Protein AF-A0A0D7BJJ0-F1 (afdb_monomer)

Secondary structure (DSSP, 8-state):
-HHHHHHHHHHHHTTSS-HHHHHHHHHHHHHTSTTHHHHHHHHHHHHHHHHHHS-TT-THHHHHHHHHHHHHT-SS-SS--TT-HHHHHHHHHHHHHH-TTSTTHHHHHHHHHHHHHTTSS--HHHHHHHHHHHHS-SSPPPHHHHHHHHHHHHHHHHHHHHHHHH-----TTT---TT--S-SSS-HHHHHHHHHHHHHHHHS-SS---HHHHHHHHHHHHHHHH-

Mean predicted aligned error: 4.95 Å

Foldseek 3Di:
DLVQLLVLLVCLLVVVDDLLRSLVSLQVVLQPDPCSVVSLLSNLVSVLVVLLPDDLPDPSLVSSLSNLVSNLPDPDHPDHSVASVSNVVSLVVSCVVADLVHPSLLSSLLSLLQCCQVVSHPPLLVLLVLLQQQQQEPDDHDLSSLSSNLSNLVRNVLVLVVCQPVDDDADPSQQTHNNDPDGGDRHVVVNVSSLVSLVVQLVVCPPPDDPSNVSSVVSNVSNVVSD

Nearest PDB structures (foldseek):
  7rht-assembly1_A  TM=3.567E-01  e=2.593E+00  Homo sapiens
  7ep2-assembly2_D  TM=2.136E-01  e=1.351E+00  Homo sapiens
  7ep2-assembly2_C  TM=2.372E-01  e=1.961E+00  Homo sapiens
  6hu8-assembly1_A  TM=2.563E-01  e=3.593E+00  Streptococcus vestibularis F0396
  5h5m-assembly1_A  TM=1.787E-01  e=2.054E+00  Caenorhabditis elegans

Structure (mmCIF, N/CA/C/O backbone):
data_AF-A0A0D7BJJ0-F1
#
_entry.id   AF-A0A0D7BJJ0-F1
#
loop_
_atom_site.group_PDB
_atom_site.id
_atom_site.type_symbol
_atom_site.label_atom_id
_atom_site.label_alt_id
_atom_site.label_comp_id
_atom_site.label_asym_id
_atom_site.label_entity_id
_atom_site.label_seq_id
_atom_site.pdbx_PDB_ins_code
_atom_site.Cartn_x
_atom_site.Cartn_y
_atom_site.Cartn_z
_atom_site.occupancy
_atom_site.B_iso_or_equiv
_atom_site.auth_seq_id
_atom_site.auth_comp_id
_atom_site.auth_asym_id
_atom_site.auth_atom_id
_atom_site.pdbx_PDB_model_num
ATOM 1 N N . MET A 1 1 ? -13.636 13.489 20.031 1.00 87.94 1 MET A N 1
ATOM 2 C CA . MET A 1 1 ? -13.407 12.229 19.295 1.00 87.94 1 MET A CA 1
ATOM 3 C C . MET A 1 1 ? -12.011 12.177 18.666 1.00 87.94 1 MET A C 1
ATOM 5 O O . MET A 1 1 ? -11.261 11.282 19.027 1.00 87.94 1 MET A O 1
ATOM 9 N N . THR A 1 2 ? -11.614 13.110 17.789 1.00 89.94 2 THR A N 1
ATOM 10 C CA . THR A 1 2 ? -10.316 13.046 17.072 1.00 89.94 2 THR A CA 1
ATOM 11 C C . THR A 1 2 ? -9.099 12.883 17.990 1.00 89.94 2 THR A C 1
ATOM 13 O O . THR A 1 2 ? -8.258 12.026 17.732 1.00 89.94 2 THR A O 1
ATOM 16 N N . ASP A 1 3 ? -9.045 13.609 19.112 1.00 93.44 3 ASP A N 1
ATOM 17 C CA . ASP A 1 3 ? -7.960 13.469 20.099 1.00 93.44 3 ASP A CA 1
ATOM 18 C C . ASP A 1 3 ? -7.893 12.059 20.704 1.00 93.44 3 ASP A C 1
ATOM 20 O O . ASP A 1 3 ? -6.814 11.521 20.934 1.00 93.44 3 ASP A O 1
ATOM 24 N N . GLN A 1 4 ? -9.048 11.425 20.925 1.00 96.31 4 GLN A N 1
ATOM 25 C CA . GLN A 1 4 ? -9.128 10.062 21.449 1.00 96.31 4 GLN A CA 1
ATOM 26 C C . GLN A 1 4 ? -8.627 9.043 20.421 1.00 96.31 4 GLN A C 1
ATOM 28 O O . GLN A 1 4 ? -7.816 8.189 20.773 1.00 96.31 4 GLN A O 1
ATOM 33 N N . LEU A 1 5 ? -9.040 9.165 19.154 1.00 97.25 5 LEU A N 1
ATOM 34 C CA . LEU A 1 5 ? -8.533 8.324 18.062 1.00 97.25 5 LEU A CA 1
ATOM 35 C C . LEU A 1 5 ? -7.010 8.459 17.920 1.00 97.25 5 LEU A C 1
ATOM 37 O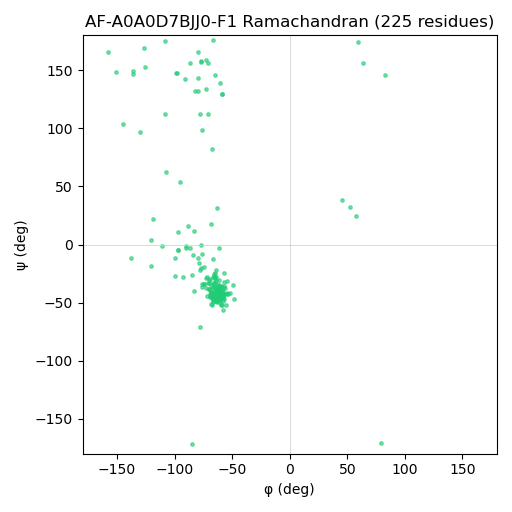 O . LEU A 1 5 ? -6.305 7.454 17.827 1.00 97.25 5 LEU A O 1
ATOM 41 N N . CYS A 1 6 ? -6.501 9.694 17.970 1.00 96.25 6 CYS A N 1
ATOM 42 C CA . CYS A 1 6 ? -5.071 9.980 17.918 1.00 96.25 6 CYS A CA 1
ATOM 43 C C . CYS A 1 6 ? -4.322 9.330 19.090 1.00 96.25 6 CYS A C 1
ATOM 45 O O . CYS A 1 6 ? -3.335 8.628 18.875 1.00 96.25 6 CYS A O 1
ATOM 47 N N . ASN A 1 7 ? -4.824 9.480 20.320 1.00 96.69 7 ASN A N 1
ATOM 48 C CA . ASN A 1 7 ? -4.211 8.884 21.507 1.00 96.69 7 ASN A CA 1
ATOM 49 C C . ASN A 1 7 ? -4.148 7.353 21.425 1.00 96.69 7 ASN A C 1
ATOM 51 O O . ASN A 1 7 ? -3.112 6.769 21.751 1.00 96.69 7 ASN A O 1
ATOM 55 N N . ILE A 1 8 ? -5.214 6.695 20.956 1.00 97.56 8 ILE A N 1
ATOM 56 C CA . ILE A 1 8 ? -5.229 5.234 20.784 1.00 97.56 8 ILE A CA 1
ATOM 57 C C . ILE A 1 8 ? -4.195 4.818 19.730 1.00 97.56 8 ILE A C 1
ATOM 59 O O . ILE A 1 8 ? -3.386 3.922 19.981 1.00 97.56 8 ILE A O 1
ATOM 63 N N . LEU A 1 9 ? -4.174 5.499 18.578 1.00 96.25 9 LEU A N 1
ATOM 64 C CA . LEU A 1 9 ? -3.241 5.208 17.491 1.00 96.25 9 LEU A CA 1
ATOM 65 C C . LEU A 1 9 ? -1.779 5.394 17.923 1.00 96.25 9 LEU A C 1
ATOM 67 O O . LEU A 1 9 ? -0.951 4.526 17.659 1.00 96.25 9 LEU A O 1
ATOM 71 N N . GLN A 1 10 ? -1.455 6.479 18.627 1.00 94.44 10 GLN A N 1
ATOM 72 C CA . GLN A 1 10 ? -0.100 6.724 19.129 1.00 94.44 10 GLN A CA 1
ATOM 73 C C . GLN A 1 10 ? 0.324 5.688 20.172 1.00 94.44 10 GLN A C 1
ATOM 75 O O . GLN A 1 10 ? 1.436 5.167 20.106 1.00 94.44 10 GLN A O 1
ATOM 80 N N . THR A 1 11 ? -0.574 5.327 21.090 1.00 94.69 11 THR A N 1
ATOM 81 C CA . THR A 1 11 ? -0.314 4.271 22.083 1.00 94.69 11 THR A CA 1
ATOM 82 C C . THR A 1 11 ? -0.013 2.932 21.399 1.00 94.69 11 THR A C 1
ATOM 84 O O . THR A 1 11 ? 0.915 2.218 21.788 1.00 94.69 11 THR A O 1
ATOM 87 N N . TYR A 1 12 ? -0.759 2.607 20.340 1.00 95.75 12 TYR A N 1
ATOM 88 C CA . TYR A 1 12 ? -0.514 1.422 19.522 1.00 95.75 12 TYR A CA 1
ATOM 89 C C . TYR A 1 12 ? 0.833 1.478 18.791 1.00 95.75 12 TYR A C 1
ATOM 91 O O . TYR A 1 12 ? 1.603 0.521 18.845 1.00 95.75 12 TYR A O 1
ATOM 99 N N . LEU A 1 13 ? 1.161 2.605 18.154 1.00 91.81 13 LEU A N 1
ATOM 100 C CA . LEU A 1 13 ? 2.424 2.777 17.429 1.00 91.81 13 LEU A CA 1
ATOM 101 C C . LEU A 1 13 ? 3.657 2.737 18.342 1.00 91.81 13 LEU A C 1
ATOM 103 O O . LEU A 1 13 ? 4.736 2.358 17.891 1.00 91.81 13 LEU A O 1
ATOM 107 N N . GLN A 1 14 ? 3.488 3.061 19.624 1.00 90.44 14 GLN A N 1
ATOM 108 C CA . GLN A 1 14 ? 4.493 2.895 20.679 1.00 90.44 14 GLN A CA 1
ATOM 109 C C . GLN A 1 14 ? 4.533 1.466 21.257 1.00 90.44 14 GLN A C 1
ATOM 111 O O . GLN A 1 14 ? 5.152 1.236 22.296 1.00 90.44 14 GLN A O 1
ATOM 116 N N . SER A 1 15 ? 3.863 0.503 20.614 1.00 85.06 15 SER A N 1
ATOM 117 C CA . SER A 1 15 ? 3.783 -0.910 21.013 1.00 85.06 15 SER A CA 1
ATOM 118 C C . SER A 1 15 ? 3.230 -1.142 22.424 1.00 85.06 15 SER A C 1
ATOM 120 O O . SER A 1 15 ? 3.507 -2.168 23.043 1.00 85.06 15 SER A O 1
ATOM 122 N N . SER A 1 16 ? 2.436 -0.201 22.941 1.00 85.56 16 SER A N 1
ATOM 123 C CA . SER A 1 16 ? 1.788 -0.314 24.257 1.00 85.56 16 SER A CA 1
ATOM 124 C C . SER A 1 16 ? 0.399 -0.961 24.185 1.00 85.56 16 SER A C 1
ATOM 126 O O . SER A 1 16 ? -0.236 -1.184 25.213 1.00 85.56 16 SER A O 1
ATOM 128 N N . LEU A 1 17 ? -0.072 -1.282 22.976 1.00 90.56 17 LEU A N 1
ATOM 129 C CA . LEU A 1 17 ? -1.310 -2.012 22.709 1.00 90.56 17 LEU A CA 1
ATOM 130 C C . LEU A 1 17 ? -1.069 -3.072 21.633 1.00 90.56 17 LEU A C 1
ATOM 132 O O . LEU A 1 17 ? -0.253 -2.878 20.730 1.00 90.56 17 LEU A O 1
ATOM 136 N N . SER A 1 18 ? -1.812 -4.178 21.699 1.00 95.31 18 SER A N 1
ATOM 137 C CA . SER A 1 18 ? -1.872 -5.129 20.587 1.00 95.31 18 SER A CA 1
ATOM 138 C C . SER A 1 18 ? -2.701 -4.555 19.430 1.00 95.31 18 SER A C 1
ATOM 140 O O . SER A 1 18 ? -3.539 -3.674 19.633 1.00 95.31 18 SER A O 1
ATOM 142 N N . ALA A 1 19 ? -2.511 -5.071 18.210 1.00 96.00 19 ALA A N 1
ATOM 143 C CA . ALA A 1 19 ? -3.304 -4.645 17.051 1.00 96.00 19 ALA A CA 1
ATOM 144 C C . ALA A 1 19 ? -4.805 -4.917 17.248 1.00 96.00 19 ALA A C 1
ATOM 146 O O . ALA A 1 19 ? -5.634 -4.105 16.851 1.00 96.00 19 ALA A O 1
ATOM 147 N N . VAL A 1 20 ? -5.150 -6.031 17.902 1.00 95.38 20 VAL A N 1
ATOM 148 C CA . VAL A 1 20 ? -6.538 -6.418 18.191 1.00 95.38 20 VAL A CA 1
ATOM 149 C C . VAL A 1 20 ? -7.170 -5.470 19.208 1.00 95.38 20 VAL A C 1
ATOM 151 O O . VAL A 1 20 ? -8.285 -4.999 18.986 1.00 95.38 20 VAL A O 1
ATOM 154 N N . ASP A 1 21 ? -6.452 -5.144 20.286 1.00 95.44 21 ASP A N 1
ATOM 155 C CA . ASP A 1 21 ? -6.957 -4.236 21.321 1.00 95.44 21 ASP A CA 1
ATOM 156 C C . ASP A 1 21 ? -7.098 -2.809 20.791 1.00 95.44 21 ASP A C 1
ATOM 158 O O . ASP A 1 21 ? -8.114 -2.159 21.036 1.00 95.44 21 ASP A O 1
ATOM 162 N N . ALA A 1 22 ? -6.110 -2.334 20.027 1.00 97.00 22 ALA A N 1
ATOM 163 C CA . ALA A 1 22 ? -6.166 -1.031 19.378 1.00 97.00 22 ALA A CA 1
ATOM 164 C C . ALA A 1 22 ? -7.318 -0.966 18.369 1.00 97.00 22 ALA A C 1
ATOM 166 O O . ALA A 1 22 ? -8.115 -0.033 18.415 1.00 97.00 22 ALA A O 1
ATOM 167 N N . ALA A 1 23 ? -7.467 -1.981 17.508 1.00 96.50 23 ALA A N 1
ATOM 168 C CA . ALA A 1 23 ? -8.567 -2.049 16.552 1.00 96.50 23 ALA A CA 1
ATOM 169 C C . ALA A 1 23 ? -9.925 -2.018 17.258 1.00 96.50 23 ALA A C 1
ATOM 171 O O . ALA A 1 23 ? -10.803 -1.263 16.852 1.00 96.50 23 ALA A O 1
ATOM 172 N N . LYS A 1 24 ? -10.091 -2.783 18.344 1.00 95.06 24 LYS A N 1
ATOM 173 C CA . LYS A 1 24 ? -11.321 -2.760 19.139 1.00 95.06 24 LYS A CA 1
ATOM 174 C C . LYS A 1 24 ? -11.603 -1.366 19.702 1.00 95.06 24 LYS A C 1
ATOM 176 O O . LYS A 1 24 ? -12.680 -0.838 19.466 1.00 95.06 24 LYS A O 1
ATOM 181 N N . GLN A 1 25 ? -10.633 -0.749 20.379 1.00 96.38 25 GLN A N 1
ATOM 182 C CA . GLN A 1 25 ? -10.813 0.584 20.967 1.00 96.38 25 GLN A CA 1
ATOM 183 C C . GLN A 1 25 ? -11.140 1.651 19.914 1.00 96.38 25 GLN A C 1
ATOM 185 O O . GLN A 1 25 ? -11.971 2.525 20.161 1.00 96.38 25 GLN A O 1
ATOM 190 N N . LEU A 1 26 ? -10.511 1.582 18.738 1.00 96.81 26 LEU A N 1
ATOM 191 C CA . LEU A 1 26 ? -10.793 2.491 17.629 1.00 96.81 26 LEU A CA 1
ATOM 192 C C . LEU A 1 26 ? -12.211 2.298 17.087 1.00 96.81 26 LEU A C 1
ATOM 194 O O . LEU A 1 26 ? -12.912 3.291 16.917 1.00 96.81 26 LEU A O 1
ATOM 198 N N . ARG A 1 27 ? -12.654 1.052 16.864 1.00 95.38 27 ARG A N 1
ATOM 199 C CA . ARG A 1 27 ? -14.032 0.769 16.427 1.00 95.38 27 ARG A CA 1
ATOM 200 C C . ARG A 1 27 ? -15.050 1.264 17.440 1.00 95.38 27 ARG A C 1
ATOM 202 O O . ARG A 1 27 ? -15.934 2.018 17.059 1.00 95.38 27 ARG A O 1
ATOM 209 N N . ASP A 1 28 ? -14.876 0.909 18.711 1.00 94.88 28 ASP A N 1
ATOM 210 C CA . ASP A 1 28 ? -15.780 1.324 19.789 1.00 94.88 28 ASP A CA 1
ATOM 211 C C . ASP A 1 28 ? -15.857 2.861 19.870 1.00 94.88 28 ASP A C 1
ATOM 213 O O . ASP A 1 28 ? -16.930 3.425 20.067 1.00 94.88 28 ASP A O 1
ATOM 217 N N . THR A 1 29 ? -14.729 3.555 19.661 1.00 96.25 29 THR A N 1
ATOM 218 C CA . THR A 1 29 ? -14.682 5.027 19.633 1.00 96.25 29 THR A CA 1
ATOM 219 C C . THR A 1 29 ? -15.412 5.608 18.419 1.00 96.25 29 THR A C 1
ATOM 221 O O . THR A 1 29 ? -16.118 6.600 18.566 1.00 96.25 29 THR A O 1
ATOM 224 N N . VAL A 1 30 ? -15.248 5.018 17.231 1.00 96.06 30 VAL A N 1
ATOM 225 C CA . VAL A 1 30 ? -15.918 5.468 15.998 1.00 96.06 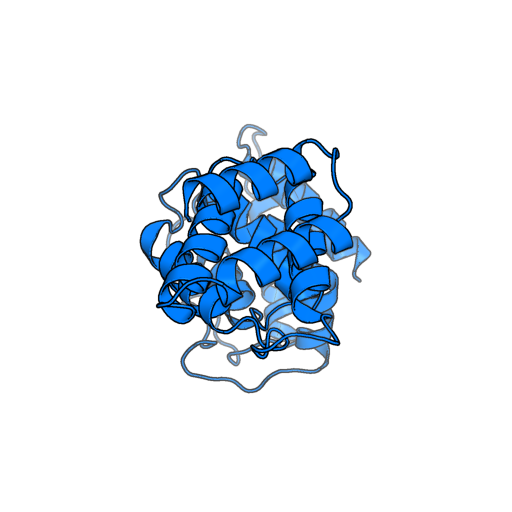30 VAL A CA 1
ATOM 226 C C . VAL A 1 30 ? -17.424 5.204 16.053 1.00 96.06 30 VAL A C 1
ATOM 228 O O . VAL A 1 30 ? -18.212 6.060 15.669 1.00 96.06 30 VAL A O 1
ATOM 231 N N . GLU A 1 31 ? -17.837 4.035 16.540 1.00 94.38 31 GLU A N 1
ATOM 232 C CA . GLU A 1 31 ? -19.245 3.621 16.600 1.00 94.38 31 GLU A CA 1
ATOM 233 C C . GLU A 1 31 ? -20.036 4.328 17.709 1.00 94.38 31 GLU A C 1
ATOM 235 O O . GLU A 1 31 ? -21.262 4.371 17.649 1.00 94.38 31 GLU A O 1
ATOM 240 N N . ALA A 1 32 ? -19.353 4.901 18.704 1.00 94.94 32 ALA A N 1
ATOM 241 C CA . ALA A 1 32 ? -19.974 5.738 19.727 1.00 94.94 32 ALA A CA 1
ATOM 242 C C . ALA A 1 32 ? -20.251 7.181 19.261 1.00 94.94 32 ALA A C 1
ATOM 244 O O . ALA A 1 32 ? -20.935 7.917 19.973 1.00 94.94 32 ALA A O 1
ATOM 245 N N . ASP A 1 33 ? -19.708 7.604 18.114 1.00 95.50 33 ASP A N 1
ATOM 246 C CA . ASP A 1 33 ? -19.938 8.940 17.561 1.00 95.50 33 ASP A CA 1
ATOM 247 C C . ASP A 1 33 ? -21.298 9.015 16.843 1.00 95.50 33 ASP A C 1
ATOM 249 O O . ASP A 1 33 ? -21.718 8.071 16.176 1.00 95.50 33 ASP A O 1
ATOM 253 N N . GLU A 1 34 ? -21.998 10.147 16.950 1.00 92.94 34 GLU A N 1
ATOM 254 C CA . GLU A 1 34 ? -23.279 10.348 16.256 1.00 92.94 34 GLU A CA 1
ATOM 255 C C . GLU A 1 34 ? -23.099 10.398 14.726 1.00 92.94 34 GLU A C 1
ATOM 257 O O . GLU A 1 34 ? -23.997 10.004 13.979 1.00 92.94 34 GLU A O 1
ATOM 262 N N . ALA A 1 35 ? -21.925 10.832 14.254 1.00 94.25 35 ALA A N 1
ATOM 263 C CA . ALA A 1 35 ? -21.529 10.881 12.852 1.00 94.25 35 ALA A CA 1
ATOM 264 C C . ALA A 1 35 ? -20.490 9.786 12.533 1.00 94.25 35 ALA A C 1
ATOM 266 O O . ALA A 1 35 ? -19.366 10.065 12.117 1.00 94.25 35 ALA A O 1
ATOM 267 N N . VAL A 1 36 ? -20.884 8.515 12.693 1.00 92.75 36 VAL A N 1
ATOM 268 C CA . VAL A 1 36 ? -20.019 7.323 12.522 1.00 92.75 36 VAL A CA 1
ATOM 269 C C . VAL A 1 36 ? -19.223 7.317 11.205 1.00 92.75 36 VAL A C 1
ATOM 271 O O . VAL A 1 36 ? -18.096 6.822 11.159 1.00 92.75 36 VAL A O 1
ATOM 274 N N . GLU A 1 37 ? -19.790 7.841 10.113 1.00 92.62 37 GLU A N 1
ATOM 275 C CA . GLU A 1 37 ? -19.087 7.939 8.826 1.00 92.62 37 GLU A CA 1
ATOM 276 C C . GLU A 1 37 ? -17.922 8.926 8.884 1.00 92.62 37 GLU A C 1
ATOM 278 O O . GLU A 1 37 ? -16.786 8.555 8.583 1.00 92.62 37 GLU A O 1
ATOM 283 N N . ASP A 1 38 ? -18.177 10.149 9.342 1.00 94.81 38 ASP A N 1
ATOM 284 C CA . ASP A 1 38 ? -17.159 11.192 9.475 1.00 94.81 38 ASP A CA 1
ATOM 285 C C . ASP A 1 38 ? -16.073 10.773 10.475 1.00 94.81 38 ASP A C 1
ATOM 287 O O . ASP A 1 38 ? -14.883 11.001 10.248 1.00 94.81 38 ASP A O 1
ATOM 291 N N . ALA A 1 39 ? -16.463 10.076 11.546 1.00 95.75 39 ALA A N 1
ATOM 292 C CA . ALA A 1 39 ? -15.553 9.478 12.515 1.00 95.75 39 ALA A CA 1
ATOM 293 C C . ALA A 1 39 ? -14.627 8.418 11.887 1.00 95.75 39 ALA A C 1
ATOM 295 O O . ALA A 1 39 ? -13.425 8.389 12.172 1.00 95.75 39 ALA A O 1
ATOM 296 N N . ALA A 1 40 ? -15.151 7.575 10.990 1.00 95.69 40 ALA A N 1
ATOM 297 C CA . ALA A 1 40 ? -14.347 6.600 10.257 1.00 95.69 40 ALA A CA 1
ATOM 298 C C . ALA A 1 40 ? -13.357 7.287 9.300 1.00 95.69 40 ALA A C 1
ATOM 300 O O . ALA A 1 40 ? -12.183 6.913 9.263 1.00 95.69 40 ALA A O 1
ATOM 301 N N . TYR A 1 41 ? -13.784 8.329 8.577 1.00 96.62 41 TYR A N 1
ATOM 302 C CA . TYR A 1 41 ? -12.872 9.141 7.764 1.00 96.62 41 TYR A CA 1
ATOM 303 C C . TYR A 1 41 ? -11.793 9.812 8.616 1.00 96.62 41 TYR A C 1
ATOM 305 O O . TYR A 1 41 ? -10.623 9.794 8.238 1.00 96.62 41 TYR A O 1
ATOM 313 N N . ALA A 1 42 ? -12.146 10.358 9.783 1.00 97.44 42 ALA A N 1
ATOM 314 C CA . ALA A 1 42 ? -11.183 10.958 10.701 1.00 97.44 42 ALA A CA 1
ATOM 315 C C . ALA A 1 42 ? -10.109 9.948 11.139 1.00 97.44 42 ALA A C 1
ATOM 317 O O . ALA A 1 42 ? -8.923 10.274 11.127 1.00 97.44 42 ALA A O 1
ATOM 318 N N . LEU A 1 43 ? -10.497 8.707 11.452 1.00 97.75 43 LEU A N 1
ATOM 319 C CA . LEU A 1 43 ? -9.552 7.635 11.763 1.00 97.75 43 LEU A CA 1
ATOM 320 C C . LEU A 1 43 ? -8.584 7.363 10.603 1.00 97.75 43 LEU A C 1
ATOM 322 O O . LEU A 1 43 ? -7.369 7.339 10.800 1.00 97.75 43 LEU A O 1
ATOM 326 N N . PHE A 1 44 ? -9.093 7.148 9.391 1.00 97.81 44 PHE A N 1
ATOM 327 C CA . PHE A 1 44 ? -8.215 6.799 8.273 1.00 97.81 44 PHE A CA 1
ATOM 328 C C . PHE A 1 44 ? -7.367 7.978 7.789 1.00 97.81 44 PHE A C 1
ATOM 330 O O . PHE A 1 44 ? -6.239 7.756 7.355 1.00 97.81 44 PHE A O 1
ATOM 337 N N . ASN A 1 45 ? -7.838 9.216 7.948 1.00 97.38 45 ASN A N 1
ATOM 338 C CA . ASN A 1 45 ? -7.013 10.407 7.747 1.00 97.38 45 ASN A CA 1
ATOM 339 C C . ASN A 1 45 ? -5.858 10.471 8.757 1.00 97.38 45 ASN A C 1
ATOM 341 O O . ASN A 1 45 ? -4.728 10.731 8.357 1.00 97.38 45 ASN A O 1
ATOM 345 N N . LEU A 1 46 ? -6.086 10.123 10.031 1.00 97.69 46 LEU A N 1
ATOM 346 C CA . LEU A 1 46 ? -4.994 10.004 11.006 1.00 97.69 46 LEU A CA 1
ATOM 347 C C . LEU A 1 46 ? -3.982 8.925 10.599 1.00 97.69 46 LEU A C 1
ATOM 349 O O . LEU A 1 46 ? -2.778 9.145 10.712 1.00 97.69 46 LEU A O 1
ATOM 353 N N . VAL A 1 47 ? -4.443 7.773 10.095 1.00 97.81 47 VAL A N 1
ATOM 354 C CA . VAL A 1 47 ? -3.552 6.728 9.553 1.00 97.81 47 VAL A CA 1
ATOM 355 C C . VAL A 1 47 ? -2.739 7.265 8.372 1.00 97.81 47 VAL A C 1
ATOM 357 O O . VAL A 1 47 ? -1.526 7.063 8.334 1.00 97.81 47 VAL A O 1
ATOM 360 N N . ALA A 1 48 ? -3.374 7.978 7.439 1.00 96.81 48 ALA A N 1
ATOM 361 C CA . ALA A 1 48 ? -2.696 8.603 6.308 1.00 96.81 48 ALA A CA 1
ATOM 362 C C . ALA A 1 48 ? -1.632 9.612 6.766 1.00 96.81 48 ALA A C 1
ATOM 364 O O . ALA A 1 48 ? -0.502 9.560 6.284 1.00 96.81 48 ALA A O 1
ATOM 365 N N . ASP A 1 49 ? -1.943 10.467 7.740 1.00 96.12 49 ASP A N 1
ATOM 366 C CA . ASP A 1 49 ? -0.989 11.428 8.299 1.00 96.12 49 ASP A CA 1
ATOM 367 C C . ASP A 1 49 ? 0.219 10.735 8.938 1.00 96.12 49 ASP A C 1
ATOM 369 O O . ASP A 1 49 ? 1.354 11.178 8.748 1.00 96.12 49 ASP A O 1
ATOM 373 N N . GLN A 1 50 ? 0.009 9.608 9.631 1.00 96.56 50 GLN A N 1
ATOM 374 C CA . GLN A 1 50 ? 1.124 8.803 10.136 1.00 96.56 50 GLN A CA 1
ATOM 375 C C . GLN A 1 50 ? 1.985 8.278 8.988 1.00 96.56 50 GLN A C 1
ATOM 377 O O . GLN A 1 50 ? 3.195 8.466 9.021 1.00 96.56 50 GLN A O 1
ATOM 382 N N . VAL A 1 51 ? 1.385 7.686 7.950 1.00 96.44 51 VAL A N 1
ATOM 383 C CA . VAL A 1 51 ? 2.116 7.158 6.781 1.00 96.44 51 VAL A CA 1
ATOM 384 C C . VAL A 1 51 ? 2.987 8.229 6.127 1.00 96.44 51 VAL A C 1
ATOM 386 O O . VAL A 1 51 ? 4.139 7.956 5.794 1.00 96.44 51 VAL A O 1
ATOM 389 N N . ARG A 1 52 ? 2.472 9.454 5.980 1.00 95.25 52 ARG A N 1
ATOM 390 C CA . ARG A 1 52 ? 3.204 10.579 5.375 1.00 95.25 52 ARG A CA 1
ATOM 391 C C . ARG A 1 52 ? 4.419 11.025 6.185 1.00 95.25 52 ARG A C 1
ATOM 393 O O . ARG A 1 52 ? 5.363 11.561 5.614 1.00 95.25 52 ARG A O 1
ATOM 400 N N . ALA A 1 53 ? 4.392 10.822 7.499 1.00 95.06 53 ALA A N 1
ATOM 401 C CA . ALA A 1 53 ? 5.495 11.159 8.392 1.00 95.06 53 ALA A CA 1
ATOM 402 C C . ALA A 1 53 ? 6.580 10.067 8.459 1.00 95.06 53 ALA A C 1
ATOM 404 O O . ALA A 1 53 ? 7.637 10.289 9.053 1.00 95.06 53 ALA A O 1
ATOM 405 N N . LEU A 1 54 ? 6.338 8.886 7.879 1.00 93.81 54 LEU A N 1
ATOM 406 C CA . LEU A 1 54 ? 7.280 7.770 7.898 1.00 93.81 54 LEU A CA 1
ATOM 407 C C . LEU A 1 54 ? 8.282 7.836 6.746 1.00 93.81 54 LEU A C 1
ATOM 409 O O . LEU A 1 54 ? 8.010 8.348 5.662 1.00 93.81 54 LEU A O 1
ATOM 413 N N . THR A 1 55 ? 9.432 7.200 6.951 1.00 93.75 55 THR A N 1
ATOM 414 C CA . THR A 1 55 ? 10.273 6.769 5.834 1.00 93.75 55 THR A CA 1
ATOM 415 C C . THR A 1 55 ? 9.684 5.499 5.196 1.00 93.75 55 THR A C 1
ATOM 417 O O . THR A 1 55 ? 8.938 4.764 5.851 1.00 93.75 55 THR A O 1
ATOM 420 N N . PRO A 1 56 ? 10.003 5.178 3.931 1.00 91.06 56 PRO A N 1
ATOM 421 C CA . PRO A 1 56 ? 9.452 3.993 3.250 1.00 91.06 56 PRO A CA 1
ATOM 422 C C . PRO A 1 56 ? 9.808 2.658 3.927 1.00 91.06 56 PRO A C 1
ATOM 424 O O . PRO A 1 56 ? 9.026 1.704 3.908 1.00 91.06 56 PRO A O 1
ATOM 427 N N . ASP A 1 57 ? 10.976 2.620 4.571 1.00 88.94 57 ASP A N 1
ATOM 428 C CA . ASP A 1 57 ? 11.538 1.448 5.249 1.00 88.94 57 ASP A CA 1
ATOM 429 C C . ASP A 1 57 ? 11.142 1.334 6.727 1.00 88.94 57 ASP A C 1
ATOM 431 O O . ASP A 1 57 ? 11.552 0.390 7.406 1.00 88.94 57 ASP A O 1
ATOM 435 N N . ALA A 1 58 ? 10.369 2.291 7.243 1.00 91.31 58 ALA A N 1
ATOM 436 C CA . ALA A 1 58 ? 9.947 2.314 8.634 1.00 91.31 58 ALA A CA 1
ATOM 437 C C . ALA A 1 58 ? 9.157 1.042 8.992 1.00 91.31 58 ALA A C 1
ATOM 439 O O . ALA A 1 58 ? 8.186 0.685 8.319 1.00 91.31 58 ALA A O 1
ATOM 440 N N . SER A 1 59 ? 9.527 0.363 10.082 1.00 90.50 59 SER A N 1
ATOM 441 C CA . SER A 1 59 ? 8.802 -0.829 10.552 1.00 90.50 59 SER A CA 1
ATOM 442 C C . SER A 1 59 ? 7.366 -0.508 10.979 1.00 90.50 59 SER A C 1
ATOM 444 O O . SER A 1 59 ? 6.504 -1.382 10.951 1.00 90.50 59 SER A O 1
ATOM 446 N N . GLN A 1 60 ? 7.084 0.756 11.302 1.00 93.56 60 GLN A N 1
ATOM 447 C CA . GLN A 1 60 ? 5.754 1.262 11.631 1.00 93.56 60 GLN A CA 1
ATOM 448 C C . GLN A 1 60 ? 4.724 1.025 10.515 1.00 93.56 60 GLN A C 1
ATOM 450 O O . GLN A 1 60 ? 3.539 0.902 10.822 1.00 93.56 60 GLN A O 1
ATOM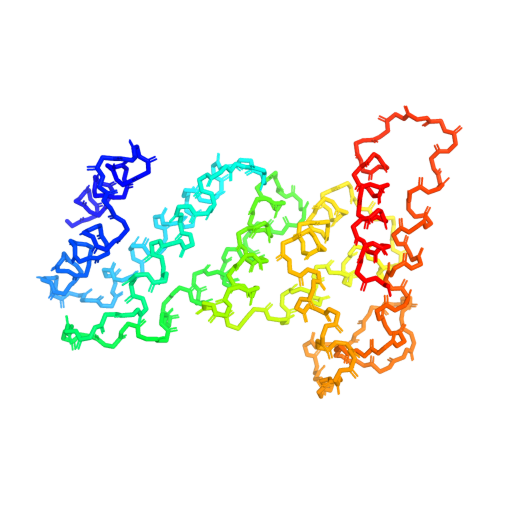 455 N N . HIS A 1 61 ? 5.142 0.888 9.247 1.00 95.00 61 HIS A N 1
ATOM 456 C CA . HIS A 1 61 ? 4.234 0.476 8.168 1.00 95.00 61 HIS A CA 1
ATOM 457 C C . HIS A 1 61 ? 3.577 -0.878 8.465 1.00 95.00 61 HIS A C 1
ATOM 459 O O . HIS A 1 61 ? 2.375 -1.025 8.268 1.00 95.00 61 HIS A O 1
ATOM 465 N N . GLU A 1 62 ? 4.325 -1.846 9.003 1.00 94.31 62 GLU A N 1
ATOM 466 C CA . GLU A 1 62 ? 3.795 -3.175 9.349 1.00 94.31 62 GLU A CA 1
ATOM 467 C C . GLU A 1 62 ? 2.819 -3.119 10.527 1.00 94.31 62 GLU A C 1
ATOM 469 O O . GLU A 1 62 ? 1.827 -3.851 10.554 1.00 94.31 62 GLU A O 1
ATOM 474 N N . HIS A 1 63 ? 3.061 -2.228 11.493 1.00 94.94 63 HIS A N 1
ATOM 475 C CA . HIS A 1 63 ? 2.120 -1.996 12.588 1.00 94.94 63 HIS A CA 1
ATOM 476 C C . HIS A 1 63 ? 0.802 -1.434 12.039 1.00 94.94 63 HIS A C 1
ATOM 478 O O . HIS A 1 63 ? -0.266 -1.974 12.313 1.00 94.94 63 HIS A O 1
ATOM 484 N N . LEU A 1 64 ? 0.855 -0.404 11.190 1.00 97.38 64 LEU A N 1
ATOM 485 C CA . LEU A 1 64 ? -0.352 0.157 10.574 1.00 97.38 64 LEU A CA 1
ATOM 486 C C . LEU A 1 64 ? -1.111 -0.883 9.733 1.00 97.38 64 LEU A C 1
ATOM 488 O O . LEU A 1 64 ? -2.333 -0.964 9.822 1.00 97.38 64 LEU A O 1
ATOM 492 N N . VAL A 1 65 ? -0.411 -1.731 8.974 1.00 97.56 65 VAL A N 1
ATOM 493 C CA . VAL A 1 65 ? -1.036 -2.834 8.221 1.00 97.56 65 VAL A CA 1
ATOM 494 C C . VAL A 1 65 ? -1.692 -3.846 9.166 1.00 97.56 65 VAL A C 1
ATOM 496 O O . VAL A 1 65 ? -2.843 -4.225 8.954 1.00 97.56 65 VAL A O 1
ATOM 499 N N . SER A 1 66 ? -1.007 -4.242 10.241 1.00 97.00 66 SER A N 1
ATOM 500 C CA . SER A 1 66 ? -1.538 -5.180 11.241 1.00 97.00 66 SER A CA 1
ATOM 501 C C . SER A 1 66 ? -2.792 -4.640 11.931 1.00 97.00 66 SER A C 1
ATOM 503 O O . SER A 1 66 ? -3.750 -5.382 12.152 1.00 97.00 66 SER A O 1
ATOM 505 N N . LEU A 1 67 ? -2.818 -3.338 12.227 1.00 97.44 67 LEU A N 1
ATOM 506 C CA . LEU A 1 67 ? -3.996 -2.651 12.749 1.00 97.44 67 LEU A CA 1
ATOM 507 C C . LEU A 1 67 ? -5.175 -2.730 11.776 1.00 97.44 67 LEU A C 1
ATOM 509 O O . LEU A 1 67 ? -6.288 -3.051 12.184 1.00 97.44 67 LEU A O 1
ATOM 513 N N . LEU A 1 68 ? -4.937 -2.472 10.489 1.00 97.75 68 LEU A N 1
ATOM 514 C CA . LEU A 1 68 ? -5.977 -2.530 9.462 1.00 97.75 68 LEU A CA 1
ATOM 515 C C . LEU A 1 68 ? -6.504 -3.951 9.240 1.00 97.75 68 LEU A C 1
ATOM 517 O O . LEU A 1 68 ? -7.708 -4.131 9.073 1.00 97.75 68 LEU A O 1
ATOM 521 N N . VAL A 1 69 ? -5.644 -4.969 9.318 1.00 96.88 69 VAL A N 1
ATOM 522 C CA . VAL A 1 69 ? -6.066 -6.380 9.318 1.00 96.88 69 VAL A CA 1
ATOM 523 C C . VAL A 1 69 ? -6.970 -6.679 10.517 1.00 96.88 69 VAL A C 1
ATOM 525 O O . VAL A 1 69 ? -8.021 -7.303 10.357 1.00 96.88 69 VAL A O 1
ATOM 528 N N . ALA A 1 70 ? -6.605 -6.206 11.711 1.00 95.94 70 ALA A N 1
ATOM 529 C CA . ALA A 1 70 ? -7.402 -6.393 12.923 1.00 95.94 70 ALA A CA 1
ATOM 530 C C . ALA A 1 70 ? -8.725 -5.601 12.909 1.00 95.94 70 ALA A C 1
ATOM 532 O O . ALA A 1 70 ? -9.715 -6.037 13.502 1.00 95.94 70 ALA A O 1
ATOM 533 N N . LEU A 1 71 ? -8.767 -4.455 12.221 1.00 95.12 71 LEU A N 1
ATOM 534 C CA . LEU A 1 71 ? -10.002 -3.719 11.940 1.00 95.12 71 LEU A CA 1
ATOM 535 C C . LEU A 1 71 ? -10.909 -4.513 10.996 1.00 95.12 71 LEU A C 1
ATOM 537 O O . LEU A 1 71 ? -12.075 -4.716 11.319 1.00 95.12 71 LEU A O 1
ATOM 541 N N . LYS A 1 72 ? -10.352 -5.012 9.886 1.00 93.75 72 LYS A N 1
ATOM 542 C CA . LYS A 1 72 ? -11.064 -5.785 8.856 1.00 93.75 72 LYS A CA 1
ATOM 543 C C . LYS A 1 72 ? -11.641 -7.104 9.381 1.00 93.75 72 LYS A C 1
ATOM 545 O O . LYS A 1 72 ? -12.703 -7.526 8.944 1.00 93.75 72 LYS A O 1
ATOM 550 N N . SER A 1 73 ? -10.945 -7.750 10.317 1.00 90.62 73 SER A N 1
ATOM 551 C CA . SER A 1 73 ? -11.293 -9.083 10.844 1.00 90.62 73 SER A CA 1
ATOM 552 C C . SER A 1 73 ? -12.255 -9.047 12.041 1.00 90.62 73 SER A C 1
ATOM 554 O O . SER A 1 73 ? -12.351 -10.016 12.790 1.00 90.62 73 SER A O 1
ATOM 556 N N . ALA A 1 74 ? -12.921 -7.919 12.289 1.00 82.12 74 ALA A N 1
ATOM 557 C CA . ALA A 1 74 ? -13.821 -7.767 13.423 1.00 82.12 74 ALA A CA 1
ATOM 558 C C . ALA A 1 74 ? -15.103 -8.592 13.236 1.00 82.12 74 ALA A C 1
ATOM 560 O O . ALA A 1 74 ? -15.929 -8.268 12.392 1.00 82.12 74 ALA A O 1
ATOM 561 N N . GLU A 1 75 ? -15.297 -9.628 14.053 1.00 71.38 75 GLU A N 1
ATOM 562 C CA . GLU A 1 75 ? -16.522 -10.445 14.007 1.00 71.38 75 GLU A CA 1
ATOM 563 C C . GLU A 1 75 ? -17.725 -9.766 14.687 1.00 71.38 75 GLU A C 1
ATOM 565 O O . GLU A 1 75 ? -18.873 -10.102 14.408 1.00 71.38 75 GLU A O 1
ATOM 570 N N . THR A 1 76 ? -17.478 -8.812 15.590 1.00 65.62 76 THR A N 1
ATOM 571 C CA . THR A 1 76 ? -18.516 -8.142 16.386 1.00 65.62 76 THR A CA 1
ATOM 572 C C . THR A 1 76 ? -18.361 -6.626 16.307 1.00 65.62 76 THR A C 1
ATOM 574 O O . THR A 1 76 ? -17.566 -6.038 17.046 1.00 65.62 76 THR A O 1
ATOM 577 N N . SER A 1 77 ? -19.114 -5.997 15.413 1.00 73.50 77 SER A N 1
ATOM 578 C CA . SER A 1 77 ? -19.179 -4.542 15.257 1.00 73.50 77 SER A CA 1
ATOM 579 C C . SER A 1 77 ? -20.554 -4.131 14.733 1.00 73.50 77 SER A C 1
ATOM 581 O O . SER A 1 77 ? -21.196 -4.896 14.011 1.00 73.50 77 SER A O 1
ATOM 583 N N . ALA A 1 78 ? -21.032 -2.944 15.114 1.00 77.50 78 ALA A N 1
ATOM 584 C CA . ALA A 1 78 ? -22.298 -2.424 14.592 1.00 77.50 78 ALA A CA 1
ATOM 585 C C . ALA A 1 78 ? -22.157 -1.982 13.126 1.00 77.50 78 ALA A C 1
ATOM 587 O O . ALA A 1 78 ? -23.120 -2.035 12.359 1.00 77.50 78 ALA A O 1
ATOM 588 N N . ARG A 1 79 ? -20.945 -1.569 12.737 1.00 84.88 79 ARG A N 1
ATOM 589 C CA . ARG A 1 79 ? -20.561 -1.248 11.362 1.00 84.88 79 ARG A CA 1
ATOM 590 C C . ARG A 1 79 ? -19.853 -2.431 10.709 1.00 84.88 79 ARG A C 1
ATOM 592 O O . ARG A 1 79 ? -19.113 -3.159 11.363 1.00 84.88 79 ARG A O 1
ATOM 599 N N . ASP A 1 80 ? -20.021 -2.584 9.400 1.00 86.44 80 ASP A N 1
ATOM 600 C CA . ASP A 1 80 ? -19.194 -3.497 8.616 1.00 86.44 80 ASP A CA 1
ATOM 601 C C . ASP A 1 80 ? -17.816 -2.870 8.333 1.00 86.44 80 ASP A C 1
ATOM 603 O O . ASP A 1 80 ? -17.693 -1.874 7.613 1.00 86.44 80 ASP A O 1
ATOM 607 N N . TRP A 1 81 ? -16.777 -3.449 8.935 1.00 90.25 81 TRP A N 1
ATOM 608 C CA . TRP A 1 81 ? -15.379 -3.057 8.740 1.00 90.25 81 TRP A CA 1
ATOM 609 C C . TRP A 1 81 ? -14.659 -3.928 7.707 1.00 90.25 81 TRP A C 1
ATOM 611 O O . TRP A 1 81 ? -13.509 -3.638 7.372 1.00 90.25 81 TRP A O 1
ATOM 621 N N . SER A 1 82 ? -15.311 -4.969 7.181 1.00 87.19 82 SER A N 1
ATOM 622 C CA . SER A 1 82 ? -14.681 -5.960 6.306 1.00 87.19 82 SER A CA 1
ATOM 623 C C . SER A 1 82 ? -14.195 -5.369 4.984 1.00 87.19 82 SER A C 1
ATOM 625 O O . SER A 1 82 ? -13.191 -5.828 4.450 1.00 87.19 82 SER A O 1
ATOM 627 N N . GLU A 1 83 ? -14.812 -4.299 4.486 1.00 87.56 83 GLU A N 1
ATOM 628 C CA . GLU A 1 83 ? -14.411 -3.657 3.227 1.00 87.56 83 GLU A CA 1
ATOM 629 C C . GLU A 1 83 ? -13.542 -2.405 3.416 1.00 87.56 83 GLU A C 1
ATOM 631 O O . GLU A 1 83 ? -12.959 -1.913 2.454 1.00 87.56 83 GLU A O 1
ATOM 636 N N . LEU A 1 84 ? -13.422 -1.884 4.647 1.00 93.56 84 LEU A N 1
ATOM 637 C CA . LEU A 1 84 ? -12.671 -0.656 4.959 1.00 93.56 84 LEU A CA 1
ATOM 638 C C . LEU A 1 84 ? -12.961 0.502 3.971 1.00 93.56 84 LEU A C 1
ATOM 640 O O . LEU A 1 84 ? -12.055 1.248 3.604 1.00 93.56 84 LEU A O 1
ATOM 644 N N . VAL A 1 85 ? -14.216 0.661 3.528 1.00 91.50 85 VAL A N 1
ATOM 645 C CA . VAL A 1 85 ? -14.591 1.567 2.420 1.00 91.50 85 VAL A CA 1
ATOM 646 C C . VAL A 1 85 ? -14.000 2.984 2.548 1.00 91.50 85 VAL A C 1
ATOM 648 O O . VAL A 1 85 ? -13.396 3.449 1.576 1.00 91.50 85 VAL A O 1
ATOM 651 N N . PRO A 1 86 ? -14.069 3.666 3.713 1.00 94.81 86 PRO A N 1
ATOM 652 C CA . PRO A 1 86 ? -13.514 5.014 3.827 1.00 94.81 86 PRO A CA 1
ATOM 653 C C . PRO A 1 86 ? -11.985 5.055 3.660 1.00 94.81 86 PRO A C 1
ATOM 655 O O . PRO A 1 86 ? -11.455 6.022 3.119 1.00 94.81 86 PRO A O 1
ATOM 658 N N . LEU A 1 87 ? -11.260 3.989 4.028 1.00 96.00 87 LEU A N 1
ATOM 659 C CA . LEU A 1 87 ? -9.811 3.905 3.819 1.00 96.00 87 LEU A CA 1
ATOM 660 C C . LEU A 1 87 ? -9.453 3.922 2.330 1.00 96.00 87 LEU A C 1
ATOM 662 O O . LEU A 1 87 ? -8.500 4.594 1.942 1.00 96.00 87 LEU A O 1
ATOM 666 N N . GLY A 1 88 ? -10.209 3.208 1.490 1.00 94.19 88 GLY A N 1
ATOM 667 C CA . GLY A 1 88 ? -9.980 3.204 0.042 1.00 94.19 88 GLY A CA 1
ATOM 668 C C . GLY A 1 88 ? -10.085 4.610 -0.562 1.00 94.19 88 GLY A C 1
ATOM 669 O O . GLY A 1 88 ? -9.244 5.005 -1.375 1.00 94.19 88 GLY A O 1
ATOM 670 N N . MET A 1 89 ? -11.067 5.393 -0.105 1.00 95.25 89 MET A N 1
ATOM 671 C CA . MET A 1 89 ? -11.252 6.790 -0.508 1.00 95.25 89 MET A CA 1
ATOM 672 C C . MET A 1 89 ? -10.103 7.679 -0.020 1.00 95.25 89 MET A C 1
ATOM 674 O O . MET A 1 89 ? -9.506 8.394 -0.825 1.00 95.25 89 MET A O 1
ATOM 678 N N . VAL A 1 90 ? -9.712 7.559 1.253 1.00 97.12 90 VAL A N 1
ATOM 679 C CA . VAL A 1 90 ? -8.582 8.311 1.825 1.00 97.12 90 VAL A CA 1
ATOM 680 C C . VAL A 1 90 ? -7.273 8.009 1.088 1.00 97.12 90 VAL A C 1
ATOM 682 O O . VAL A 1 90 ? -6.532 8.928 0.743 1.00 97.12 90 VAL A O 1
ATOM 685 N N . ILE A 1 91 ? -6.987 6.743 0.766 1.00 96.00 91 ILE A N 1
ATOM 686 C CA . ILE A 1 91 ? -5.789 6.374 -0.008 1.00 96.00 91 ILE A CA 1
ATOM 687 C C . ILE A 1 91 ? -5.835 6.995 -1.407 1.00 96.00 91 ILE A C 1
ATOM 689 O O . ILE A 1 91 ? -4.820 7.499 -1.890 1.00 96.00 91 ILE A O 1
ATOM 693 N N . ARG A 1 92 ? -6.998 6.990 -2.070 1.00 94.50 92 ARG A N 1
ATOM 694 C CA . ARG A 1 92 ? -7.163 7.593 -3.400 1.00 94.50 92 ARG A CA 1
ATOM 695 C C . ARG A 1 92 ? -6.911 9.102 -3.378 1.00 94.50 92 ARG A C 1
ATOM 697 O O . ARG A 1 92 ? -6.280 9.608 -4.310 1.00 94.50 92 ARG A O 1
ATOM 704 N N . GLU A 1 93 ? -7.399 9.799 -2.356 1.00 94.12 93 GLU A N 1
ATOM 705 C CA . GLU A 1 93 ? -7.176 11.233 -2.141 1.00 94.12 93 GLU A CA 1
ATOM 706 C C . GLU A 1 93 ? -5.710 11.534 -1.844 1.00 94.12 93 GLU A C 1
ATOM 708 O O . GLU A 1 93 ? -5.110 12.384 -2.505 1.00 94.12 93 GLU A O 1
ATOM 713 N N . LEU A 1 94 ? -5.102 10.767 -0.938 1.00 92.69 94 LEU A N 1
ATOM 714 C CA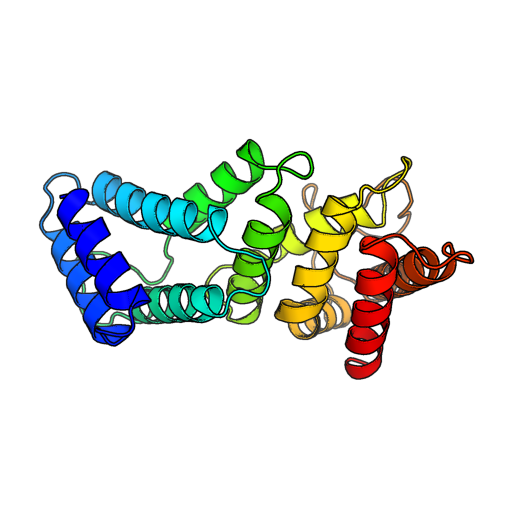 . LEU A 1 94 ? -3.681 10.850 -0.620 1.00 92.69 94 LEU A CA 1
ATOM 715 C C . LEU A 1 94 ? -2.816 10.693 -1.878 1.00 92.69 94 LEU A C 1
ATOM 717 O O . LEU A 1 94 ? -1.881 11.462 -2.101 1.00 92.69 94 LEU A O 1
ATOM 721 N N . TRP A 1 95 ? -3.184 9.755 -2.754 1.00 92.50 95 TRP A N 1
ATOM 722 C CA . TRP A 1 95 ? -2.510 9.539 -4.033 1.00 92.50 95 TRP A CA 1
ATOM 723 C C . TRP A 1 95 ? -2.574 10.755 -4.965 1.00 92.50 95 TRP A C 1
ATOM 725 O O . TRP A 1 95 ? -1.607 11.035 -5.669 1.00 92.50 95 TRP A O 1
ATOM 735 N N . ASN A 1 96 ? -3.704 11.472 -4.977 1.00 89.88 96 ASN A N 1
ATOM 736 C CA . ASN A 1 96 ? -3.896 12.673 -5.796 1.00 89.88 96 ASN A CA 1
ATOM 737 C C . ASN A 1 96 ? -3.152 13.895 -5.243 1.00 89.88 96 ASN A C 1
ATOM 739 O O . ASN A 1 96 ? -2.727 14.741 -6.025 1.00 89.88 96 ASN A O 1
ATOM 743 N N . ILE A 1 97 ? -3.046 14.015 -3.917 1.00 87.62 97 ILE A N 1
ATOM 744 C CA . ILE A 1 97 ? -2.464 15.191 -3.253 1.00 87.62 97 ILE A CA 1
ATOM 745 C C . ILE A 1 97 ? -0.936 15.110 -3.205 1.00 87.62 97 ILE A C 1
ATOM 747 O O . ILE A 1 97 ? -0.271 16.134 -3.378 1.00 87.62 97 ILE A O 1
ATOM 751 N N . SER A 1 98 ? -0.378 13.921 -2.951 1.00 84.81 98 SER A N 1
ATOM 752 C CA . SER A 1 98 ? 1.071 13.752 -2.856 1.00 84.81 98 SER A CA 1
ATOM 753 C C . SER A 1 98 ? 1.723 13.706 -4.238 1.00 84.81 98 SER A C 1
ATOM 755 O O . SER A 1 98 ? 2.366 14.667 -4.644 1.00 84.81 98 SER A O 1
ATOM 757 N N . GLY A 1 99 ? 1.535 12.630 -5.004 1.00 86.00 99 GLY A N 1
ATOM 758 C CA . GLY A 1 99 ? 2.212 12.456 -6.293 1.00 86.00 99 GLY A CA 1
ATOM 759 C C . GLY A 1 99 ? 3.756 12.463 -6.208 1.00 86.00 99 GLY A C 1
ATOM 760 O O . GLY A 1 99 ? 4.336 12.713 -5.152 1.00 86.00 99 GLY A O 1
ATOM 761 N N . PRO A 1 100 ? 4.461 12.199 -7.323 1.00 82.06 100 PRO A N 1
ATOM 762 C CA . PRO A 1 100 ? 5.917 12.000 -7.332 1.00 82.06 100 PRO A CA 1
ATOM 763 C C . PRO A 1 100 ? 6.755 13.241 -6.989 1.00 82.06 100 PRO A C 1
ATOM 765 O O . PRO A 1 100 ? 7.953 13.131 -6.731 1.00 82.06 100 PRO A O 1
ATOM 768 N N . GLU A 1 101 ? 6.153 14.429 -6.957 1.00 85.31 101 GLU A N 1
ATOM 769 C CA . GLU A 1 101 ? 6.855 15.668 -6.606 1.00 85.31 101 GLU A CA 1
ATOM 770 C C . GLU A 1 101 ? 7.058 15.844 -5.094 1.00 85.31 101 GLU A C 1
ATOM 772 O O . GLU A 1 101 ? 7.871 16.672 -4.677 1.00 85.31 101 GLU A O 1
ATOM 777 N N . LYS A 1 102 ? 6.338 15.084 -4.260 1.00 90.62 102 LYS A N 1
ATOM 778 C CA . LYS A 1 102 ? 6.381 15.214 -2.798 1.00 90.62 102 LYS A CA 1
ATOM 779 C C . LYS A 1 102 ? 7.303 14.179 -2.167 1.00 90.62 102 LYS A C 1
ATOM 781 O O . LYS A 1 102 ? 7.417 13.048 -2.633 1.00 90.62 102 LYS A O 1
ATOM 786 N N . GLU A 1 103 ? 7.939 14.567 -1.064 1.00 90.56 103 GLU A N 1
ATOM 787 C CA . GLU A 1 103 ? 8.880 13.705 -0.333 1.00 90.56 103 GLU A CA 1
ATOM 788 C C . GLU A 1 103 ? 8.213 12.482 0.308 1.00 90.56 103 GLU A C 1
ATOM 790 O O . GLU A 1 103 ? 8.849 11.445 0.468 1.00 90.56 103 GLU A O 1
ATOM 795 N N . ASP A 1 104 ? 6.923 12.576 0.637 1.00 93.12 104 ASP A N 1
ATOM 796 C CA . ASP A 1 104 ? 6.151 11.483 1.240 1.00 93.12 104 ASP A CA 1
ATOM 797 C C . ASP A 1 104 ? 5.752 10.390 0.227 1.00 93.12 104 ASP A C 1
ATOM 799 O O . ASP A 1 104 ? 5.288 9.315 0.617 1.00 93.12 104 ASP A O 1
ATOM 803 N N . TRP A 1 105 ? 5.976 10.614 -1.073 1.00 95.00 105 TRP A N 1
ATOM 804 C CA . TRP A 1 105 ? 5.524 9.721 -2.137 1.00 95.00 105 TRP A CA 1
ATOM 805 C C . TRP A 1 105 ? 6.020 8.277 -2.018 1.00 95.00 105 TRP A C 1
ATOM 807 O O . TRP A 1 105 ? 5.199 7.353 -2.123 1.00 95.00 105 TRP A O 1
ATOM 817 N N . PRO A 1 106 ? 7.317 8.019 -1.756 1.00 93.62 106 PRO A N 1
ATOM 818 C CA . PRO A 1 106 ? 7.782 6.651 -1.595 1.00 93.62 106 PRO A CA 1
ATOM 819 C C . PRO A 1 106 ? 7.191 5.988 -0.341 1.00 93.62 106 PRO A C 1
ATOM 821 O O . PRO A 1 106 ? 6.886 4.802 -0.383 1.00 93.62 106 PRO A O 1
ATOM 824 N N . ALA A 1 107 ? 6.948 6.728 0.747 1.00 95.88 107 ALA A N 1
ATOM 825 C CA . ALA A 1 107 ? 6.360 6.169 1.968 1.00 95.88 107 ALA A CA 1
ATOM 826 C C . ALA A 1 107 ? 4.899 5.744 1.759 1.00 95.88 107 ALA A C 1
ATOM 828 O O . ALA A 1 107 ? 4.503 4.651 2.165 1.00 95.88 107 ALA A O 1
ATOM 829 N N . ILE A 1 108 ? 4.126 6.556 1.035 1.00 97.38 108 ILE A N 1
ATOM 830 C CA . ILE A 1 108 ? 2.746 6.239 0.643 1.00 97.38 108 ILE A CA 1
ATOM 831 C C . ILE A 1 108 ? 2.702 4.976 -0.227 1.00 97.38 108 ILE A C 1
ATOM 833 O O . ILE A 1 108 ? 1.874 4.091 -0.003 1.00 97.38 108 ILE A O 1
ATOM 837 N N . ASN A 1 109 ? 3.623 4.850 -1.187 1.00 97.69 109 ASN A N 1
ATOM 838 C CA . ASN A 1 109 ? 3.721 3.656 -2.030 1.00 97.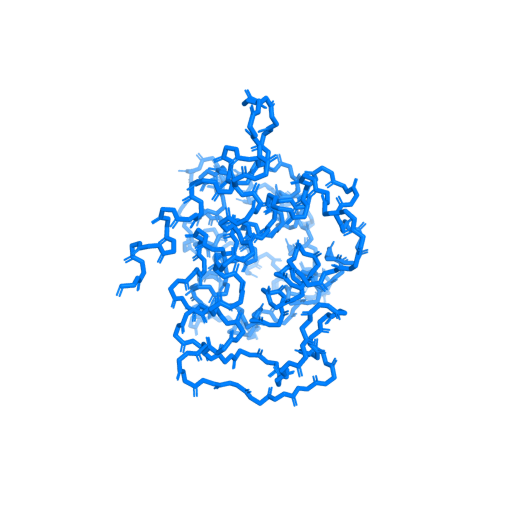69 109 ASN A CA 1
ATOM 839 C C . ASN A 1 109 ? 4.155 2.419 -1.233 1.00 97.69 109 ASN A C 1
ATOM 841 O O . ASN A 1 109 ? 3.643 1.331 -1.483 1.00 97.69 109 ASN A O 1
ATOM 845 N N . ALA A 1 110 ? 5.043 2.575 -0.248 1.00 96.81 110 ALA A N 1
ATOM 846 C CA . ALA A 1 110 ? 5.454 1.489 0.639 1.00 96.81 110 ALA A CA 1
ATOM 847 C C . ALA A 1 110 ? 4.298 0.943 1.476 1.00 96.81 110 ALA A C 1
ATOM 849 O O . ALA A 1 110 ? 4.189 -0.271 1.659 1.00 96.81 110 ALA A O 1
ATOM 850 N N . PHE A 1 111 ? 3.422 1.824 1.949 1.00 98.00 111 PHE A N 1
ATOM 851 C CA . PHE A 1 111 ? 2.216 1.431 2.661 1.00 98.00 111 PHE A CA 1
ATOM 852 C C . PHE A 1 111 ? 1.209 0.735 1.734 1.00 98.00 111 PHE A C 1
ATOM 854 O O . PHE A 1 111 ? 0.782 -0.385 2.014 1.00 98.00 111 PHE A O 1
ATOM 861 N N . ALA A 1 112 ? 0.888 1.346 0.589 1.00 98.19 112 ALA A N 1
ATOM 862 C CA . ALA A 1 112 ? -0.063 0.791 -0.377 1.00 98.19 112 ALA A CA 1
ATOM 863 C C . ALA A 1 112 ? 0.368 -0.585 -0.914 1.00 98.19 112 ALA A C 1
ATOM 865 O O . ALA A 1 112 ? -0.458 -1.492 -1.012 1.00 98.19 112 ALA A O 1
ATOM 866 N N . ALA A 1 113 ? 1.662 -0.770 -1.192 1.00 98.12 113 ALA A N 1
ATOM 867 C CA . ALA A 1 113 ? 2.204 -2.050 -1.638 1.00 98.12 113 ALA A CA 1
ATOM 868 C C . ALA A 1 113 ? 1.989 -3.161 -0.595 1.00 98.12 113 ALA A C 1
ATOM 870 O O . ALA A 1 113 ? 1.575 -4.265 -0.948 1.00 98.12 113 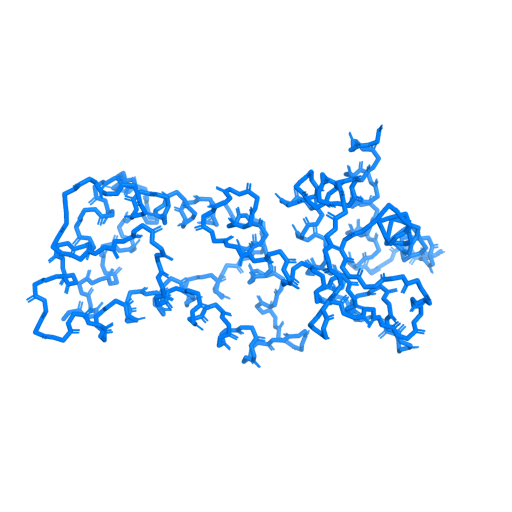ALA A O 1
ATOM 871 N N . ARG A 1 114 ? 2.196 -2.875 0.697 1.00 98.06 114 ARG A N 1
ATOM 872 C CA . ARG A 1 114 ? 1.935 -3.848 1.771 1.00 98.06 114 ARG A CA 1
ATOM 873 C C . ARG A 1 114 ? 0.453 -4.182 1.906 1.00 98.06 114 ARG A C 1
ATOM 875 O O . ARG A 1 114 ? 0.114 -5.351 2.075 1.00 98.06 114 ARG A O 1
ATOM 882 N N . LEU A 1 115 ? -0.429 -3.187 1.790 1.00 97.94 115 LEU A N 1
ATOM 883 C CA . LEU A 1 115 ? -1.877 -3.418 1.812 1.00 97.94 115 LEU A CA 1
ATOM 884 C C . LEU A 1 115 ? -2.330 -4.316 0.657 1.00 97.94 115 LEU A C 1
ATOM 886 O O . LEU A 1 115 ? -3.113 -5.239 0.887 1.00 97.94 115 LEU A O 1
ATOM 890 N N . ALA A 1 116 ? -1.807 -4.082 -0.551 1.00 97.56 116 ALA A N 1
ATOM 891 C CA . ALA A 1 116 ? -2.087 -4.909 -1.722 1.00 97.56 116 ALA A CA 1
ATOM 892 C C . ALA A 1 116 ? -1.586 -6.348 -1.527 1.00 97.56 116 ALA A C 1
ATOM 894 O O . ALA A 1 116 ? -2.337 -7.307 -1.708 1.00 97.56 116 ALA A O 1
ATOM 895 N N . ALA A 1 117 ? -0.331 -6.504 -1.092 1.00 96.06 117 ALA A N 1
ATOM 896 C CA . ALA A 1 117 ? 0.287 -7.807 -0.859 1.00 96.06 117 ALA A CA 1
ATOM 897 C C . ALA A 1 117 ? -0.441 -8.621 0.221 1.00 96.06 117 ALA A C 1
ATOM 899 O O . ALA A 1 117 ? -0.657 -9.820 0.056 1.00 96.06 117 ALA A O 1
ATOM 900 N N . GLY A 1 118 ? -0.863 -7.958 1.302 1.00 95.00 118 GLY A N 1
ATOM 901 C CA . GLY A 1 118 ? -1.653 -8.553 2.380 1.00 95.00 118 GLY A CA 1
ATOM 902 C C . GLY A 1 118 ? -3.135 -8.742 2.048 1.00 95.00 118 GLY A C 1
ATOM 903 O O . GLY A 1 118 ? -3.875 -9.229 2.898 1.00 95.00 118 GLY A O 1
ATOM 904 N N . ARG A 1 119 ? -3.585 -8.348 0.844 1.00 94.62 119 ARG A N 1
ATOM 905 C CA . ARG A 1 119 ? -4.997 -8.373 0.412 1.00 94.62 119 ARG A CA 1
ATOM 906 C C . ARG A 1 119 ? -5.928 -7.658 1.402 1.00 94.62 119 ARG A C 1
ATOM 908 O O . ARG A 1 119 ? -7.090 -8.027 1.563 1.00 94.62 119 ARG A O 1
ATOM 915 N N . VAL A 1 120 ? -5.408 -6.623 2.064 1.00 96.00 120 VAL A N 1
ATOM 916 C CA . VAL A 1 120 ? -6.175 -5.776 2.987 1.00 96.00 120 VAL A CA 1
ATOM 917 C C . VAL A 1 120 ? -7.130 -4.895 2.186 1.00 96.00 120 VAL A C 1
ATOM 919 O O . VAL A 1 120 ? -8.315 -4.810 2.512 1.00 96.00 120 VAL A O 1
ATOM 922 N N . LEU A 1 121 ? -6.609 -4.313 1.101 1.00 95.62 121 LEU A N 1
ATOM 923 C CA . LEU A 1 121 ? -7.342 -3.565 0.086 1.00 95.62 121 LEU A CA 1
ATOM 924 C C . LEU A 1 121 ? -6.868 -3.970 -1.311 1.00 95.62 121 LEU A C 1
ATOM 926 O O . LEU A 1 121 ? -5.684 -4.247 -1.512 1.00 95.62 121 LEU A O 1
ATOM 930 N N . ASP A 1 122 ? -7.785 -3.954 -2.278 1.00 95.25 122 ASP A N 1
ATOM 931 C CA . ASP A 1 122 ? -7.430 -4.082 -3.690 1.00 95.25 122 ASP A CA 1
ATOM 932 C C . ASP A 1 122 ? -6.855 -2.754 -4.199 1.00 95.25 122 ASP A C 1
ATOM 934 O O . ASP A 1 122 ? -7.575 -1.801 -4.504 1.00 95.25 122 ASP A O 1
ATOM 938 N N . LEU A 1 123 ? -5.525 -2.693 -4.249 1.00 96.88 123 LEU A N 1
ATOM 939 C CA . LEU A 1 123 ? -4.762 -1.556 -4.759 1.00 96.88 123 LEU A CA 1
ATOM 940 C C . LEU A 1 123 ? -3.913 -1.963 -5.972 1.00 96.88 123 LEU A C 1
ATOM 942 O O . LEU A 1 123 ? -2.951 -1.280 -6.317 1.00 96.88 123 LEU A O 1
ATOM 946 N N . ASP A 1 124 ? -4.271 -3.048 -6.660 1.00 96.94 124 ASP A N 1
ATOM 947 C CA . ASP A 1 124 ? -3.479 -3.614 -7.759 1.00 96.94 124 ASP A CA 1
ATOM 948 C C . ASP A 1 124 ? -3.296 -2.588 -8.902 1.00 96.94 124 ASP A C 1
ATOM 950 O O . ASP A 1 124 ? -2.226 -2.439 -9.496 1.00 96.94 124 ASP A O 1
ATOM 954 N N . THR A 1 125 ? -4.315 -1.760 -9.150 1.00 97.38 125 THR A N 1
ATOM 955 C CA . THR A 1 125 ? -4.240 -0.666 -10.135 1.00 97.38 125 THR A CA 1
ATOM 956 C C . THR A 1 125 ? -3.211 0.412 -9.758 1.00 97.38 125 THR A C 1
ATOM 958 O O . THR A 1 125 ? -2.591 1.003 -10.647 1.00 97.38 125 THR A O 1
ATOM 961 N N . PHE A 1 126 ? -2.980 0.651 -8.465 1.00 97.75 126 PHE A N 1
ATOM 962 C CA . PHE A 1 126 ? -2.018 1.645 -7.985 1.00 97.75 126 PHE A CA 1
ATOM 963 C C . PHE A 1 126 ? -0.588 1.190 -8.279 1.00 97.75 126 PHE A C 1
ATOM 965 O O . PHE A 1 126 ? 0.216 1.989 -8.758 1.00 97.75 126 PHE A O 1
ATOM 972 N N . GLY A 1 127 ? -0.306 -0.107 -8.120 1.00 97.56 127 GLY A N 1
ATOM 973 C CA . GLY A 1 127 ? 0.961 -0.700 -8.544 1.00 97.56 127 GLY A CA 1
ATOM 974 C C . GLY A 1 127 ? 1.216 -0.494 -10.036 1.00 97.56 127 GLY A C 1
ATOM 975 O O . GLY A 1 127 ? 2.297 -0.051 -10.421 1.00 97.56 127 GLY A O 1
ATOM 976 N N . ILE A 1 128 ? 0.206 -0.706 -10.888 1.00 97.81 128 ILE A N 1
ATOM 977 C CA . ILE A 1 128 ? 0.319 -0.415 -12.329 1.00 97.81 128 ILE A CA 1
ATOM 978 C C . ILE A 1 128 ? 0.619 1.066 -12.584 1.00 97.81 128 ILE A C 1
ATOM 980 O O . ILE A 1 128 ? 1.436 1.379 -13.452 1.00 97.81 128 ILE A O 1
ATOM 984 N N . TRP A 1 129 ? -0.065 1.987 -11.903 1.00 97.06 129 TRP A N 1
ATOM 985 C CA . TRP A 1 129 ? 0.158 3.423 -12.091 1.00 97.06 129 TRP A CA 1
ATOM 986 C C . TRP A 1 129 ? 1.577 3.830 -11.706 1.00 97.06 129 TRP A C 1
ATOM 988 O O . TRP A 1 129 ? 2.223 4.534 -12.483 1.00 97.06 129 TRP A O 1
ATOM 998 N N . THR A 1 130 ? 2.082 3.333 -10.578 1.00 96.44 130 THR A N 1
ATOM 999 C CA . THR A 1 130 ? 3.443 3.627 -10.121 1.00 96.44 130 THR A CA 1
ATOM 1000 C C . THR A 1 130 ? 4.494 3.049 -11.061 1.00 96.44 130 THR A C 1
ATOM 1002 O O . THR A 1 130 ? 5.394 3.773 -11.485 1.00 96.44 130 THR A O 1
ATOM 1005 N N . MET A 1 131 ? 4.359 1.781 -11.465 1.00 96.62 131 MET A N 1
ATOM 1006 C CA . MET A 1 131 ? 5.293 1.162 -12.414 1.00 96.62 131 MET A CA 1
ATOM 1007 C C . MET A 1 131 ? 5.277 1.869 -13.769 1.00 96.62 131 MET A C 1
ATOM 1009 O O . MET A 1 131 ? 6.326 2.086 -14.372 1.00 96.62 131 MET A O 1
ATOM 1013 N N . ARG A 1 132 ? 4.097 2.284 -14.241 1.00 95.94 132 ARG A N 1
ATOM 1014 C CA . ARG A 1 132 ? 3.961 3.035 -15.491 1.00 95.94 132 ARG A CA 1
ATOM 1015 C C . ARG A 1 132 ? 4.657 4.387 -15.427 1.00 95.94 132 ARG A C 1
ATOM 1017 O O . ARG A 1 132 ? 5.367 4.721 -16.371 1.00 95.94 132 ARG A O 1
ATOM 1024 N N . ALA A 1 133 ? 4.439 5.151 -14.356 1.00 92.25 133 ALA A N 1
ATOM 1025 C CA . ALA A 1 133 ? 5.080 6.450 -14.173 1.00 92.25 133 ALA A CA 1
ATOM 1026 C C . ALA A 1 133 ? 6.608 6.303 -14.195 1.00 92.25 133 ALA A C 1
ATOM 1028 O O . ALA A 1 133 ? 7.283 6.990 -14.953 1.00 92.25 133 ALA A O 1
ATOM 1029 N N . ALA A 1 134 ? 7.134 5.315 -13.465 1.00 91.88 134 ALA A N 1
ATOM 1030 C CA . ALA A 1 134 ? 8.570 5.101 -13.360 1.00 91.88 134 ALA A CA 1
ATOM 1031 C C . ALA A 1 134 ? 9.227 4.527 -14.629 1.00 91.88 134 ALA A C 1
ATOM 1033 O O . ALA A 1 134 ? 10.365 4.870 -14.944 1.00 91.88 134 ALA A O 1
ATOM 1034 N N . LEU A 1 135 ? 8.560 3.615 -15.345 1.00 93.06 135 LEU A N 1
ATOM 1035 C CA . LEU A 1 135 ? 9.232 2.747 -16.326 1.00 93.06 135 LEU A CA 1
ATOM 1036 C C . LEU A 1 135 ? 8.704 2.874 -17.756 1.00 93.06 135 LEU A C 1
ATOM 1038 O O . LEU A 1 135 ? 9.394 2.470 -18.693 1.00 93.06 135 LEU A O 1
ATOM 1042 N N . GLU A 1 136 ? 7.499 3.416 -17.943 1.00 95.31 136 GLU A N 1
ATOM 1043 C CA . GLU A 1 136 ? 6.834 3.485 -19.250 1.00 95.31 136 GLU A CA 1
ATOM 1044 C C . GLU A 1 136 ? 6.725 4.920 -19.803 1.00 95.31 136 GLU A C 1
ATOM 1046 O O . GLU A 1 136 ? 6.200 5.107 -20.902 1.00 95.31 136 GLU A O 1
ATOM 1051 N N . GLY A 1 137 ? 7.192 5.933 -19.064 1.00 88.56 137 GLY A N 1
ATOM 1052 C CA . GLY A 1 137 ? 7.162 7.347 -19.455 1.00 88.56 137 GLY A CA 1
ATOM 1053 C C . GLY A 1 137 ? 8.136 7.708 -20.586 1.00 88.56 137 GLY A C 1
ATOM 1054 O O . GLY A 1 137 ? 9.138 7.034 -20.806 1.00 88.56 137 GLY A O 1
ATOM 1055 N N . ASN A 1 138 ? 7.850 8.787 -21.324 1.00 80.12 138 ASN A N 1
ATOM 1056 C CA . ASN A 1 138 ? 8.759 9.311 -22.359 1.00 80.12 138 ASN A CA 1
ATOM 1057 C C . ASN A 1 138 ? 9.828 10.258 -21.804 1.00 80.12 138 ASN A C 1
ATOM 1059 O O . ASN A 1 138 ? 10.885 10.393 -22.416 1.00 80.12 138 ASN A O 1
ATOM 1063 N N . THR A 1 139 ? 9.535 10.918 -20.687 1.00 77.25 139 THR A N 1
ATOM 1064 C CA . THR A 1 139 ? 10.432 11.848 -20.000 1.00 77.25 139 THR A CA 1
ATOM 1065 C C . THR A 1 139 ? 11.457 11.099 -19.157 1.00 77.25 139 THR A C 1
ATOM 1067 O O . THR A 1 139 ? 11.306 9.902 -18.911 1.00 77.25 139 THR A O 1
ATOM 1070 N N . GLU A 1 140 ? 12.501 11.801 -18.721 1.00 75.38 140 GLU A N 1
ATOM 1071 C CA . GLU A 1 140 ? 13.405 11.273 -17.700 1.00 75.38 140 GLU A CA 1
ATOM 1072 C C . GLU A 1 140 ? 12.612 10.952 -16.429 1.00 75.38 140 GLU A C 1
ATOM 1074 O O . GLU A 1 140 ? 11.815 11.769 -15.962 1.00 75.38 140 GLU A O 1
ATOM 1079 N N . THR A 1 141 ? 12.800 9.740 -15.912 1.00 81.62 141 THR A N 1
ATOM 1080 C CA . THR A 1 141 ? 12.174 9.289 -14.670 1.00 81.62 141 THR A CA 1
ATOM 1081 C C . THR A 1 141 ? 12.841 9.978 -13.488 1.00 81.62 141 THR A C 1
ATOM 1083 O O . THR A 1 141 ? 14.067 10.009 -13.392 1.00 81.62 141 THR A O 1
ATOM 1086 N N . THR A 1 142 ? 12.046 10.490 -12.556 1.00 85.31 142 THR A N 1
ATOM 1087 C CA . THR A 1 142 ? 12.566 11.107 -11.334 1.00 85.31 142 THR A CA 1
ATOM 1088 C C . THR A 1 142 ? 13.017 10.070 -10.306 1.00 85.31 142 THR A C 1
ATOM 1090 O O . THR A 1 142 ? 12.505 8.948 -10.240 1.00 85.31 142 THR A O 1
ATOM 1093 N N . ASP A 1 143 ? 13.913 10.485 -9.408 1.00 83.94 143 ASP A N 1
ATOM 1094 C CA . ASP A 1 143 ? 14.384 9.636 -8.313 1.00 83.94 143 ASP A CA 1
ATOM 1095 C C . ASP A 1 143 ? 13.244 9.122 -7.418 1.00 83.94 143 ASP A C 1
ATOM 1097 O O . ASP A 1 143 ? 13.258 7.976 -6.963 1.00 83.94 143 ASP A O 1
ATOM 1101 N N . ARG A 1 144 ? 12.212 9.946 -7.202 1.00 87.69 144 ARG A N 1
ATOM 1102 C CA . ARG A 1 144 ? 11.058 9.584 -6.368 1.00 87.69 144 ARG A CA 1
ATOM 1103 C C . ARG A 1 144 ? 10.116 8.598 -7.056 1.00 87.69 144 ARG A C 1
ATOM 1105 O O . ARG A 1 144 ? 9.551 7.742 -6.377 1.00 87.69 144 ARG A O 1
ATOM 1112 N N . GLU A 1 145 ? 9.955 8.674 -8.378 1.00 90.38 145 GLU A N 1
ATOM 1113 C CA . GLU A 1 145 ? 9.180 7.684 -9.141 1.00 90.38 145 GLU A CA 1
ATOM 1114 C C . GLU A 1 145 ? 9.848 6.316 -9.103 1.00 90.38 145 GLU A C 1
ATOM 1116 O O . GLU A 1 145 ? 9.175 5.320 -8.829 1.00 90.38 145 GLU A O 1
ATOM 1121 N N . VAL A 1 146 ? 11.173 6.278 -9.298 1.00 88.81 146 VAL A N 1
ATOM 1122 C CA . VAL A 1 146 ? 11.951 5.051 -9.111 1.00 88.81 146 VAL A CA 1
ATOM 1123 C C . VAL A 1 146 ? 11.754 4.559 -7.682 1.00 88.81 146 VAL A C 1
ATOM 1125 O O . VAL A 1 146 ? 11.241 3.461 -7.499 1.00 88.81 146 VAL A O 1
ATOM 1128 N N . ALA A 1 147 ? 12.041 5.380 -6.667 1.00 88.38 147 ALA A N 1
ATOM 1129 C CA . ALA A 1 147 ? 11.912 4.994 -5.261 1.00 88.38 147 ALA A CA 1
ATOM 1130 C C . ALA A 1 147 ? 10.537 4.400 -4.914 1.00 88.38 147 ALA A C 1
ATOM 1132 O O . ALA A 1 147 ? 10.480 3.395 -4.205 1.00 88.38 147 ALA A O 1
ATOM 1133 N N . ALA A 1 148 ? 9.448 4.972 -5.437 1.00 93.06 148 ALA A N 1
ATOM 1134 C CA . ALA A 1 148 ? 8.089 4.468 -5.267 1.00 93.06 148 ALA A CA 1
ATOM 1135 C C . ALA A 1 148 ? 7.857 3.112 -5.955 1.00 93.06 148 ALA A C 1
ATOM 1137 O O . ALA A 1 148 ? 7.310 2.201 -5.330 1.00 93.06 148 ALA A O 1
ATOM 1138 N N . ALA A 1 149 ? 8.297 2.940 -7.206 1.00 93.88 149 ALA A N 1
ATOM 1139 C CA . ALA A 1 149 ? 8.194 1.667 -7.926 1.00 93.88 149 ALA A CA 1
ATOM 1140 C C . ALA A 1 149 ? 8.938 0.534 -7.203 1.00 93.88 149 ALA A C 1
ATOM 1142 O O . ALA A 1 149 ? 8.454 -0.597 -7.132 1.00 93.88 149 ALA A O 1
ATOM 1143 N N . LEU A 1 150 ? 10.078 0.844 -6.582 1.00 90.56 150 LEU A N 1
ATOM 1144 C CA . LEU A 1 150 ? 10.843 -0.129 -5.802 1.00 90.56 150 LEU A CA 1
ATOM 1145 C C . LEU A 1 150 ? 10.084 -0.620 -4.571 1.00 90.56 150 LEU A C 1
ATOM 1147 O O . LEU A 1 150 ? 10.219 -1.786 -4.211 1.00 90.56 150 LEU A O 1
ATOM 1151 N N . GLN A 1 151 ? 9.258 0.224 -3.947 1.00 94.50 151 GLN A N 1
ATOM 1152 C CA . GLN A 1 151 ? 8.435 -0.220 -2.821 1.00 94.50 151 GLN A CA 1
ATOM 1153 C C . GLN A 1 151 ? 7.405 -1.266 -3.255 1.00 94.50 151 GLN A C 1
ATOM 1155 O O . GLN A 1 151 ? 7.183 -2.247 -2.547 1.00 94.50 151 GLN A O 1
ATOM 1160 N N . TRP A 1 152 ? 6.827 -1.102 -4.448 1.00 96.88 152 TRP A N 1
ATOM 1161 C CA . TRP A 1 152 ? 5.922 -2.090 -5.034 1.00 96.88 152 TRP A CA 1
ATOM 1162 C C . TRP A 1 152 ? 6.631 -3.404 -5.346 1.00 96.88 152 TRP A C 1
ATOM 1164 O O . TRP A 1 152 ? 6.120 -4.458 -4.986 1.00 96.88 152 TRP A O 1
ATOM 1174 N N . ILE A 1 153 ? 7.833 -3.365 -5.925 1.00 94.50 153 ILE A N 1
ATOM 1175 C CA . ILE A 1 153 ? 8.634 -4.580 -6.131 1.00 94.50 153 ILE A CA 1
ATOM 1176 C C . ILE A 1 153 ? 8.975 -5.251 -4.798 1.00 94.50 153 ILE A C 1
ATOM 1178 O O . ILE A 1 153 ? 8.796 -6.458 -4.654 1.00 94.50 153 ILE A O 1
ATOM 1182 N N . ARG A 1 154 ? 9.430 -4.481 -3.809 1.00 91.38 154 ARG A N 1
ATOM 1183 C CA . ARG A 1 154 ? 9.890 -5.015 -2.527 1.00 91.38 154 ARG A CA 1
ATOM 1184 C C . ARG A 1 154 ? 8.771 -5.652 -1.714 1.00 91.38 154 ARG A C 1
ATOM 1186 O O . ARG A 1 154 ? 8.961 -6.738 -1.177 1.00 91.38 154 ARG A O 1
ATOM 1193 N N . TYR A 1 155 ? 7.632 -4.976 -1.594 1.00 94.31 155 TYR A N 1
ATOM 1194 C CA . TYR A 1 155 ? 6.562 -5.407 -0.692 1.00 94.31 155 TYR A CA 1
ATOM 1195 C C . TYR A 1 155 ? 5.435 -6.152 -1.405 1.00 94.31 155 TYR A C 1
ATOM 1197 O O . TYR A 1 155 ? 4.808 -7.011 -0.796 1.00 94.31 155 TYR A O 1
ATOM 1205 N N . ALA A 1 156 ? 5.205 -5.881 -2.691 1.00 96.56 156 ALA A N 1
ATOM 1206 C CA . ALA A 1 156 ? 4.144 -6.502 -3.484 1.00 96.56 156 ALA A CA 1
ATOM 1207 C C . ALA A 1 156 ? 4.653 -7.276 -4.710 1.00 96.56 156 ALA A C 1
ATOM 1209 O O . ALA A 1 156 ? 3.835 -7.799 -5.465 1.00 96.56 156 ALA A O 1
ATOM 1210 N N . GLY A 1 157 ? 5.967 -7.408 -4.921 1.00 95.56 157 GLY A N 1
ATOM 1211 C CA . GLY A 1 157 ? 6.529 -7.994 -6.142 1.00 95.56 157 GLY A CA 1
ATOM 1212 C C . GLY A 1 157 ? 6.046 -9.415 -6.419 1.00 95.56 157 GLY A C 1
ATOM 1213 O O . GLY A 1 157 ? 5.656 -9.714 -7.544 1.00 95.56 157 GLY A O 1
ATOM 1214 N N . SER A 1 158 ? 5.981 -10.275 -5.398 1.00 94.88 158 SER A N 1
ATOM 1215 C CA . SER A 1 158 ? 5.438 -11.637 -5.532 1.00 94.88 158 SER A CA 1
ATOM 1216 C C . SER A 1 158 ? 3.974 -11.639 -5.977 1.00 94.88 158 SER A C 1
ATOM 1218 O O . SER A 1 158 ? 3.588 -12.415 -6.852 1.00 94.88 158 SER A O 1
ATOM 1220 N N . HIS A 1 159 ? 3.163 -10.749 -5.399 1.00 96.25 159 HIS A N 1
ATOM 1221 C CA . HIS A 1 159 ? 1.748 -10.592 -5.737 1.00 96.25 159 HIS A CA 1
ATOM 1222 C C . HIS A 1 159 ? 1.577 -10.057 -7.166 1.00 96.25 159 HIS A C 1
ATOM 1224 O O . HIS A 1 159 ? 0.884 -10.660 -7.983 1.00 96.25 159 HIS A O 1
ATOM 1230 N N . MET A 1 160 ? 2.311 -9.004 -7.527 1.00 97.56 160 MET A N 1
ATOM 1231 C CA . MET A 1 160 ? 2.310 -8.433 -8.877 1.00 97.56 160 MET A CA 1
ATOM 1232 C C . MET A 1 160 ? 2.80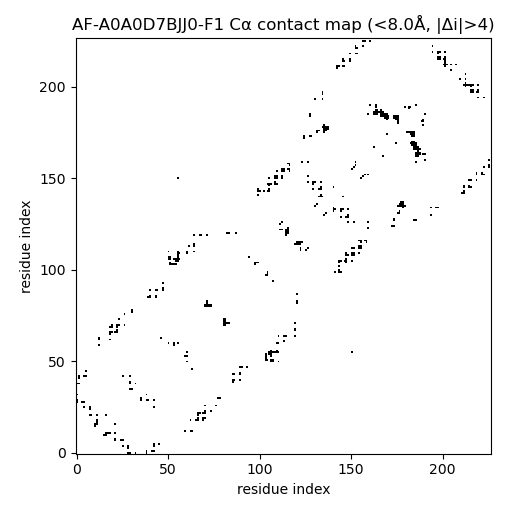5 -9.423 -9.935 1.00 97.56 160 MET A C 1
ATOM 1234 O O . MET A 1 160 ? 2.242 -9.490 -11.030 1.00 97.56 160 MET A O 1
ATOM 1238 N N . LYS A 1 161 ? 3.832 -10.221 -9.622 1.00 96.06 161 LYS A N 1
ATOM 1239 C CA . LYS A 1 161 ? 4.306 -11.288 -10.506 1.00 96.06 161 LYS A CA 1
ATOM 1240 C C . LYS A 1 161 ? 3.212 -12.327 -10.711 1.00 96.06 161 LYS A C 1
ATOM 1242 O O . LYS A 1 161 ? 2.951 -12.685 -11.856 1.00 96.06 161 LYS A O 1
ATOM 1247 N N . LYS A 1 162 ? 2.548 -12.777 -9.642 1.00 96.19 162 LYS A N 1
ATOM 1248 C CA . LYS A 1 162 ? 1.421 -13.714 -9.735 1.00 96.19 162 LYS A CA 1
ATOM 1249 C C . LYS A 1 162 ? 0.327 -13.173 -10.662 1.00 96.19 162 LYS A C 1
ATOM 1251 O O . LYS A 1 162 ? 0.005 -13.843 -11.640 1.00 96.19 162 LYS A O 1
ATOM 1256 N N . LEU A 1 163 ? -0.139 -11.941 -10.436 1.00 96.94 163 LEU A N 1
ATOM 1257 C CA . LEU A 1 163 ? -1.115 -11.273 -11.310 1.00 96.94 163 LEU A CA 1
ATOM 1258 C C . LEU A 1 163 ? -0.638 -11.192 -12.764 1.00 96.94 163 LEU A C 1
ATOM 1260 O O . LEU A 1 163 ? -1.422 -11.357 -13.689 1.00 96.94 163 LEU A O 1
ATOM 1264 N N . SER A 1 164 ? 0.657 -10.967 -12.984 1.00 97.38 164 SER A N 1
ATOM 1265 C CA . SER A 1 164 ? 1.242 -10.914 -14.329 1.00 97.38 164 SER A CA 1
ATOM 1266 C C . SER A 1 164 ? 1.291 -12.277 -15.010 1.00 97.38 164 SER A C 1
ATOM 1268 O O . SER A 1 164 ? 1.164 -12.353 -16.229 1.00 97.38 164 SER A O 1
ATOM 1270 N N . MET A 1 165 ? 1.482 -13.357 -14.249 1.00 96.81 165 MET A N 1
ATOM 1271 C CA . MET A 1 165 ? 1.481 -14.717 -14.786 1.00 96.81 165 MET A CA 1
ATOM 1272 C C . MET A 1 165 ? 0.067 -15.214 -15.092 1.00 96.81 165 MET A C 1
ATOM 1274 O O . MET A 1 165 ? -0.109 -15.930 -16.080 1.00 96.81 165 MET A O 1
ATOM 1278 N N . GLU A 1 166 ? -0.903 -14.842 -14.256 1.00 96.88 166 GLU A N 1
ATOM 1279 C CA . GLU A 1 166 ? -2.328 -15.159 -14.417 1.00 96.88 166 GLU A CA 1
ATOM 1280 C C . GLU A 1 166 ? -2.985 -14.288 -15.499 1.00 96.88 166 GLU A C 1
ATOM 1282 O O . GLU A 1 166 ? -3.827 -14.769 -16.254 1.00 96.88 166 GLU A O 1
ATOM 1287 N N . GLY A 1 167 ? -2.530 -13.041 -15.629 1.00 96.00 167 GLY A N 1
ATOM 1288 C CA . GLY A 1 167 ? -3.109 -12.033 -16.504 1.00 96.00 167 GLY A CA 1
ATOM 1289 C C . GLY A 1 167 ? -4.313 -11.343 -15.861 1.00 96.00 167 GLY A C 1
ATOM 1290 O O . GLY A 1 167 ? -5.099 -11.954 -15.141 1.00 96.00 167 GLY A O 1
ATOM 1291 N N . THR A 1 168 ? -4.484 -10.054 -16.147 1.00 95.75 168 THR A N 1
ATOM 1292 C CA . THR A 1 168 ? -5.683 -9.299 -15.752 1.00 95.75 168 THR A CA 1
ATOM 1293 C C . THR A 1 168 ? -6.320 -8.636 -16.960 1.00 95.75 168 THR A C 1
ATOM 1295 O O . THR A 1 168 ? -5.623 -8.248 -17.901 1.00 95.75 168 THR A O 1
ATOM 1298 N N . GLU A 1 169 ? -7.629 -8.406 -16.906 1.00 92.69 169 GLU A N 1
ATOM 1299 C CA . GLU A 1 169 ? -8.314 -7.653 -17.952 1.00 92.69 169 GLU A CA 1
ATOM 1300 C C . GLU A 1 169 ? -7.759 -6.227 -18.081 1.00 92.69 169 GLU A C 1
ATOM 1302 O O . GLU A 1 169 ? -7.454 -5.534 -17.102 1.00 92.69 169 GLU A O 1
ATOM 1307 N N . ALA A 1 170 ? -7.605 -5.781 -19.326 1.00 92.44 170 ALA A N 1
ATOM 1308 C CA . ALA A 1 170 ? -7.171 -4.426 -19.613 1.00 92.44 170 ALA A CA 1
ATOM 1309 C C . ALA A 1 170 ? -8.356 -3.465 -19.470 1.00 92.44 170 ALA A C 1
ATOM 1311 O O . ALA A 1 170 ? -9.417 -3.673 -20.051 1.00 92.44 170 ALA A O 1
ATOM 1312 N N . THR A 1 171 ? -8.146 -2.369 -18.750 1.00 94.56 171 THR A N 1
ATOM 1313 C CA . THR A 1 171 ? -9.120 -1.286 -18.595 1.00 94.56 171 THR A CA 1
ATOM 1314 C C . THR A 1 171 ? -8.468 0.041 -18.959 1.00 94.56 171 THR A C 1
ATOM 1316 O O . THR A 1 171 ? -7.242 0.152 -19.079 1.00 94.56 171 THR A O 1
ATOM 1319 N N . THR A 1 172 ? -9.269 1.101 -19.085 1.00 93.50 172 THR A N 1
ATOM 1320 C CA . THR A 1 172 ? -8.743 2.456 -19.298 1.00 93.50 172 THR A CA 1
ATOM 1321 C C . THR A 1 172 ? -7.779 2.881 -18.186 1.00 93.50 172 THR A C 1
ATOM 1323 O O . THR A 1 172 ? -6.808 3.586 -18.458 1.00 93.50 172 THR A O 1
ATOM 1326 N N . ALA A 1 173 ? -7.986 2.419 -16.949 1.00 94.00 173 ALA A N 1
ATOM 1327 C CA . ALA A 1 173 ? -7.093 2.713 -15.831 1.00 94.00 173 ALA A CA 1
ATOM 1328 C C . ALA A 1 173 ? -5.745 1.981 -15.959 1.00 94.00 173 ALA A C 1
ATOM 1330 O O . ALA A 1 173 ? -4.698 2.532 -15.613 1.00 94.00 173 ALA A O 1
ATOM 1331 N N . THR A 1 174 ? -5.719 0.774 -16.529 1.00 96.62 174 THR A N 1
ATOM 1332 C CA . THR A 1 174 ? -4.517 -0.079 -16.591 1.00 96.62 174 THR A CA 1
ATOM 1333 C C . THR A 1 174 ? -3.741 0.016 -17.915 1.00 96.62 174 THR A C 1
ATOM 1335 O O . THR A 1 174 ? -2.779 -0.721 -18.143 1.00 96.62 174 THR A O 1
ATOM 1338 N N . LYS A 1 175 ? -4.094 1.003 -18.745 1.00 96.25 175 LYS A N 1
ATOM 1339 C CA . LYS A 1 175 ? -3.716 1.205 -20.152 1.00 96.25 175 LYS A CA 1
ATOM 1340 C C . LYS A 1 175 ? -2.255 1.446 -20.591 1.00 96.25 175 LYS A C 1
ATOM 1342 O O . LYS A 1 175 ? -2.110 2.149 -21.562 1.00 96.25 175 LYS A O 1
ATOM 1347 N N . GLY A 1 176 ? -1.165 0.971 -20.007 1.00 95.69 176 GLY A N 1
ATOM 1348 C CA . GLY A 1 176 ? 0.161 1.297 -20.599 1.00 95.69 176 GLY A CA 1
ATOM 1349 C C . GLY A 1 176 ? 0.575 2.793 -20.605 1.00 95.69 176 GLY A C 1
ATOM 1350 O O . GLY A 1 176 ? -0.240 3.717 -20.503 1.00 95.69 176 GLY A O 1
ATOM 1351 N N . GLY A 1 177 ? 1.873 3.046 -20.662 1.00 95.00 177 GLY A N 1
ATOM 1352 C CA . GLY A 1 177 ? 2.500 4.342 -20.884 1.00 95.00 177 GLY A CA 1
ATOM 1353 C C . GLY A 1 177 ? 3.133 4.415 -22.275 1.00 95.00 177 GLY A C 1
ATOM 1354 O O . GLY A 1 177 ? 3.140 3.425 -23.002 1.00 95.00 177 GLY A O 1
ATOM 1355 N N . PRO A 1 178 ? 3.669 5.579 -22.669 1.00 94.50 178 PRO A N 1
ATOM 1356 C CA . PRO A 1 178 ? 4.183 5.801 -24.020 1.00 94.50 178 PRO A CA 1
ATOM 1357 C C . PRO A 1 178 ? 5.233 4.802 -24.533 1.00 94.50 178 PRO A C 1
ATOM 1359 O O . PRO A 1 178 ? 5.277 4.542 -25.733 1.00 94.50 178 PRO A O 1
ATOM 1362 N N . ARG A 1 179 ? 6.064 4.230 -23.651 1.00 94.44 179 ARG A N 1
ATOM 1363 C CA . ARG A 1 179 ? 7.078 3.221 -24.013 1.00 94.44 179 ARG A CA 1
ATOM 1364 C C . ARG A 1 179 ? 6.552 1.783 -24.021 1.00 94.44 179 ARG A C 1
ATOM 1366 O O . ARG A 1 179 ? 7.301 0.869 -24.354 1.00 94.44 179 ARG A O 1
ATOM 1373 N N . TRP A 1 180 ? 5.289 1.568 -23.660 1.00 96.06 180 TRP A N 1
ATOM 1374 C CA . TRP A 1 180 ? 4.651 0.257 -23.645 1.00 96.06 180 TRP A CA 1
ATOM 1375 C C . TRP A 1 180 ? 3.636 0.136 -24.783 1.00 96.06 180 TRP A C 1
ATOM 1377 O O . TRP A 1 180 ? 2.594 0.788 -24.778 1.00 96.06 180 TRP A O 1
ATOM 1387 N N . SER A 1 181 ? 3.932 -0.727 -25.754 1.00 93.50 181 SER A N 1
ATOM 1388 C CA . SER A 1 181 ? 3.069 -0.987 -26.915 1.00 93.50 181 SER A CA 1
ATOM 1389 C C . SER A 1 181 ? 2.181 -2.228 -26.771 1.00 93.50 181 SER A C 1
ATOM 1391 O O . SER A 1 181 ? 1.370 -2.502 -27.655 1.00 93.50 181 SER A O 1
ATOM 1393 N N . GLY A 1 182 ? 2.338 -2.996 -25.689 1.00 94.56 182 GLY A N 1
ATOM 1394 C CA . GLY A 1 182 ? 1.569 -4.215 -25.444 1.00 94.56 182 GLY A CA 1
ATOM 1395 C C . GLY A 1 182 ? 0.211 -3.971 -24.774 1.00 94.56 182 GLY A C 1
ATOM 1396 O O . GLY A 1 182 ? -0.239 -2.839 -24.588 1.00 94.56 182 GLY A O 1
ATOM 1397 N N . GLN A 1 183 ? -0.450 -5.059 -24.372 1.00 95.50 183 GLN A N 1
ATOM 1398 C CA . GLN A 1 183 ? -1.755 -5.003 -23.708 1.00 95.50 183 GLN A CA 1
ATOM 1399 C C . GLN A 1 183 ? -1.671 -4.310 -22.334 1.00 95.50 183 GLN A C 1
ATOM 1401 O O . GLN A 1 183 ? -0.674 -4.429 -21.617 1.00 95.50 183 GLN A O 1
ATOM 1406 N N . GLY A 1 184 ? -2.729 -3.581 -21.958 1.00 95.75 184 GLY A N 1
ATOM 1407 C CA . GLY A 1 184 ? -2.898 -3.043 -20.604 1.00 95.75 184 GLY A CA 1
ATOM 1408 C C . GLY A 1 184 ? -3.092 -4.136 -19.542 1.00 95.75 184 GLY A C 1
ATOM 1409 O O . GLY A 1 184 ? -3.185 -5.318 -19.856 1.00 95.75 184 GLY A O 1
ATOM 1410 N N . GLY A 1 185 ? -3.176 -3.732 -18.274 1.00 97.06 185 GLY A N 1
ATOM 1411 C CA . GLY A 1 185 ? -3.251 -4.672 -17.147 1.00 97.06 185 GLY A CA 1
ATOM 1412 C C . GLY A 1 185 ? -1.895 -5.269 -16.763 1.00 97.06 185 GLY A C 1
ATOM 1413 O O . GLY A 1 185 ? -0.849 -4.814 -17.240 1.00 97.06 185 GLY A O 1
ATOM 1414 N N . TYR A 1 186 ? -1.935 -6.266 -15.882 1.00 97.81 186 TYR A N 1
ATOM 1415 C CA . TYR A 1 186 ? -0.835 -7.179 -15.605 1.00 97.81 186 TYR A CA 1
ATOM 1416 C C . TYR A 1 186 ? -0.807 -8.288 -16.660 1.00 97.81 186 TYR A C 1
ATOM 1418 O O . TYR A 1 186 ? -1.830 -8.896 -16.970 1.00 97.81 186 TYR A O 1
ATOM 1426 N N . ASN A 1 187 ? 0.375 -8.542 -17.214 1.00 97.44 187 ASN A N 1
ATOM 1427 C CA . ASN A 1 187 ? 0.652 -9.652 -18.121 1.00 97.44 187 ASN A CA 1
ATOM 1428 C C . ASN A 1 187 ? 2.158 -9.955 -18.122 1.00 97.44 187 ASN A C 1
ATOM 1430 O O . ASN A 1 187 ? 2.969 -9.164 -17.623 1.00 97.44 187 ASN A O 1
ATOM 1434 N N . LYS A 1 188 ? 2.527 -11.117 -18.665 1.00 97.25 188 LYS A N 1
ATOM 1435 C CA . LYS A 1 188 ? 3.900 -11.636 -18.629 1.00 97.25 188 LYS A CA 1
ATOM 1436 C C . LYS A 1 188 ? 4.866 -10.720 -19.369 1.00 97.25 188 LYS A C 1
ATOM 1438 O O . LYS A 1 188 ? 5.958 -10.454 -18.872 1.00 97.25 188 LYS A O 1
ATOM 1443 N N . GLU A 1 189 ? 4.450 -10.216 -20.523 1.00 97.25 189 GLU A N 1
ATOM 1444 C CA . GLU A 1 189 ? 5.252 -9.346 -21.374 1.00 97.25 189 GLU A CA 1
ATOM 1445 C C . GLU A 1 189 ? 5.538 -8.013 -20.674 1.00 97.25 189 GLU A C 1
ATOM 1447 O O . GLU A 1 189 ? 6.672 -7.536 -20.681 1.00 97.25 189 GLU A O 1
ATOM 1452 N N . ARG A 1 190 ? 4.536 -7.432 -20.005 1.00 97.19 190 ARG A N 1
ATOM 1453 C CA . ARG A 1 190 ? 4.676 -6.165 -19.282 1.00 97.19 190 ARG A CA 1
ATOM 1454 C C . ARG A 1 190 ? 5.531 -6.309 -18.032 1.00 97.19 190 ARG A C 1
ATOM 1456 O O . ARG A 1 190 ? 6.345 -5.435 -17.748 1.00 97.19 190 ARG A O 1
ATOM 1463 N N . TRP A 1 191 ? 5.404 -7.428 -17.319 1.00 96.06 191 TRP A N 1
ATOM 1464 C CA . TRP A 1 191 ? 6.288 -7.748 -16.198 1.00 96.06 191 TRP A CA 1
ATOM 1465 C C . TRP A 1 191 ? 7.748 -7.890 -16.641 1.00 96.06 191 TRP A C 1
ATOM 1467 O O . TRP A 1 191 ? 8.648 -7.348 -15.993 1.00 96.06 191 TRP A O 1
ATOM 1477 N N . ALA A 1 192 ? 7.991 -8.572 -17.765 1.00 94.94 192 ALA A N 1
ATOM 1478 C CA . ALA A 1 192 ? 9.325 -8.679 -18.351 1.00 94.94 192 ALA A CA 1
ATOM 1479 C C . ALA A 1 192 ? 9.870 -7.301 -18.760 1.00 94.94 192 ALA A C 1
ATOM 1481 O O . ALA A 1 192 ? 11.008 -6.973 -18.426 1.00 94.94 192 ALA A O 1
ATOM 1482 N N . PHE A 1 193 ? 9.039 -6.464 -19.390 1.00 95.69 193 PHE A N 1
ATOM 1483 C CA . PHE A 1 193 ? 9.392 -5.089 -19.741 1.00 95.69 193 PHE A CA 1
ATOM 1484 C C . PHE A 1 193 ? 9.781 -4.256 -18.512 1.00 95.69 193 PHE A C 1
ATOM 1486 O O . PHE A 1 193 ? 10.833 -3.619 -18.514 1.00 95.69 193 PHE A O 1
ATOM 1493 N N . TRP A 1 194 ? 8.986 -4.285 -17.438 1.00 95.12 194 TRP A N 1
ATOM 1494 C CA . TRP A 1 194 ? 9.317 -3.580 -16.196 1.00 95.12 194 TRP A CA 1
ATOM 1495 C C . TRP A 1 194 ? 10.628 -4.065 -15.580 1.00 95.12 194 TRP A C 1
ATOM 1497 O O . TRP A 1 194 ? 11.456 -3.252 -1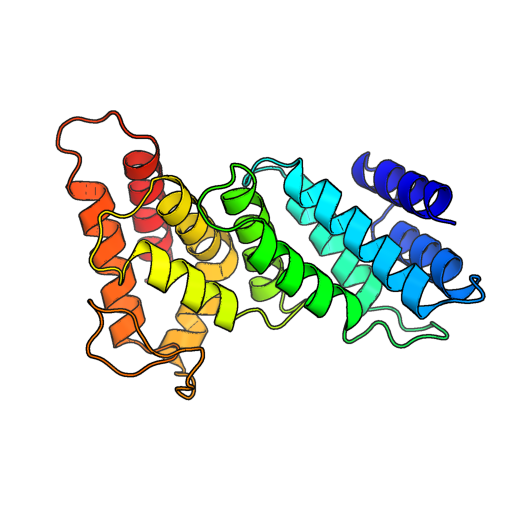5.173 1.00 95.12 194 TRP A O 1
ATOM 1507 N N . SER A 1 195 ? 10.836 -5.381 -15.555 1.00 91.19 195 SER A N 1
ATOM 1508 C CA . SER A 1 195 ? 12.063 -5.993 -15.036 1.00 91.19 195 SER A CA 1
ATOM 1509 C C . SER A 1 195 ? 13.296 -5.541 -15.829 1.00 91.19 195 SER A C 1
ATOM 1511 O O . SER A 1 195 ? 14.324 -5.182 -15.250 1.00 91.19 195 SER A O 1
ATOM 1513 N N . GLN A 1 196 ? 13.181 -5.500 -17.160 1.00 91.06 196 GLN A N 1
ATOM 1514 C CA . GLN A 1 196 ? 14.236 -5.013 -18.043 1.00 91.06 196 GLN A CA 1
ATOM 1515 C C . GLN A 1 196 ? 14.508 -3.520 -17.820 1.00 91.06 196 GLN A C 1
ATOM 1517 O O . GLN A 1 196 ? 15.658 -3.139 -17.612 1.00 91.06 196 GLN A O 1
ATOM 1522 N N . ARG A 1 197 ? 13.470 -2.675 -17.788 1.00 90.38 197 ARG A N 1
ATOM 1523 C CA . ARG A 1 197 ? 13.628 -1.227 -17.571 1.00 90.38 197 ARG A CA 1
ATOM 1524 C C . ARG A 1 197 ? 14.270 -0.903 -16.227 1.00 90.38 197 ARG A C 1
ATOM 1526 O O . ARG A 1 197 ? 15.113 -0.017 -16.175 1.00 90.38 197 ARG A O 1
ATOM 1533 N N . LEU A 1 198 ? 13.937 -1.627 -15.158 1.00 86.69 198 LEU A N 1
ATOM 1534 C CA . LEU A 1 198 ? 14.616 -1.469 -13.864 1.00 86.69 198 LEU A CA 1
ATOM 1535 C C . LEU A 1 198 ? 16.104 -1.836 -13.939 1.00 86.69 198 LEU A C 1
ATOM 1537 O O . LEU A 1 198 ? 16.928 -1.169 -13.319 1.00 86.69 198 LEU A O 1
ATOM 1541 N N . THR A 1 199 ? 16.455 -2.852 -14.732 1.00 84.69 199 THR A N 1
ATOM 1542 C CA . THR A 1 199 ? 17.857 -3.227 -14.980 1.00 84.69 199 THR A CA 1
ATOM 1543 C C . THR A 1 199 ? 18.601 -2.136 -15.748 1.00 84.69 199 THR A C 1
ATOM 1545 O O . THR A 1 199 ? 19.734 -1.812 -15.407 1.00 84.69 199 THR A O 1
ATOM 1548 N N . GLU A 1 200 ? 17.963 -1.529 -16.747 1.00 85.69 200 GLU A N 1
ATOM 1549 C CA . GLU A 1 200 ? 18.532 -0.413 -17.511 1.00 85.69 200 GLU A CA 1
ATOM 1550 C C . GLU A 1 200 ? 18.731 0.823 -16.622 1.00 85.69 200 GLU A C 1
ATOM 1552 O O . GLU A 1 200 ? 19.829 1.371 -16.587 1.00 85.69 200 GLU A O 1
ATOM 1557 N N . VAL A 1 201 ? 17.735 1.180 -15.801 1.00 81.75 201 VAL A N 1
ATOM 1558 C CA . VAL A 1 201 ? 17.847 2.262 -14.802 1.00 81.75 201 VAL A CA 1
ATOM 1559 C C . VAL A 1 201 ? 18.988 1.997 -13.809 1.00 81.75 201 VAL A C 1
ATOM 1561 O O . VAL A 1 201 ? 19.693 2.923 -13.412 1.00 81.75 201 VAL A O 1
ATOM 1564 N N . ALA A 1 202 ? 19.211 0.738 -13.424 1.00 76.00 202 ALA A N 1
ATOM 1565 C CA . ALA A 1 202 ? 20.341 0.351 -12.582 1.00 76.00 202 ALA A CA 1
ATOM 1566 C C . ALA A 1 202 ? 21.703 0.450 -13.306 1.00 76.00 202 ALA A C 1
ATOM 1568 O O . ALA A 1 202 ? 22.717 0.703 -12.656 1.00 76.00 202 ALA A O 1
ATOM 1569 N N . ALA A 1 203 ? 21.741 0.249 -14.629 1.00 73.38 203 ALA A N 1
ATOM 1570 C CA . ALA A 1 203 ? 22.962 0.171 -15.437 1.00 73.38 203 ALA A CA 1
ATOM 1571 C C . ALA A 1 203 ? 23.406 1.506 -16.063 1.00 73.38 203 ALA A C 1
ATOM 1573 O O . ALA A 1 203 ? 24.603 1.707 -16.260 1.00 73.38 203 ALA A O 1
ATOM 1574 N N . GLU A 1 204 ? 22.484 2.436 -16.341 1.00 71.69 204 GLU A N 1
ATOM 1575 C CA . GLU A 1 204 ? 22.758 3.778 -16.898 1.00 71.69 204 GLU A CA 1
ATOM 1576 C C . GLU A 1 204 ? 23.645 4.656 -15.970 1.00 71.69 204 GLU A C 1
ATOM 1578 O O . GLU A 1 204 ? 24.064 5.752 -16.335 1.00 71.69 204 GLU A O 1
ATOM 1583 N N . GLY A 1 205 ? 24.004 4.153 -14.783 1.00 54.22 205 GLY A N 1
ATOM 1584 C CA . GLY A 1 205 ? 24.865 4.777 -13.779 1.00 54.22 205 GLY A CA 1
ATOM 1585 C C . GLY A 1 205 ? 26.342 4.393 -13.803 1.00 54.22 205 GLY A C 1
ATOM 1586 O O . GLY A 1 205 ? 26.887 4.033 -12.762 1.00 54.22 205 GLY A O 1
ATOM 1587 N N . SER A 1 206 ? 27.042 4.519 -14.935 1.00 42.91 206 SER A N 1
ATOM 1588 C CA . SER A 1 206 ? 28.496 4.262 -15.006 1.00 42.91 206 SER A CA 1
ATOM 1589 C C . SER A 1 206 ? 29.384 5.282 -14.247 1.00 42.91 206 SER A C 1
ATOM 1591 O O . SER A 1 206 ? 30.589 5.344 -14.483 1.00 42.91 206 SER A O 1
ATOM 1593 N N . ALA A 1 207 ? 28.811 6.059 -13.322 1.00 45.00 207 ALA A N 1
ATOM 1594 C CA . ALA A 1 207 ? 29.482 6.795 -12.253 1.00 45.00 207 ALA A CA 1
ATOM 1595 C C . ALA A 1 207 ? 28.550 6.783 -11.022 1.00 45.00 207 ALA A C 1
ATOM 1597 O O . ALA A 1 207 ? 27.517 7.445 -10.992 1.00 45.00 207 ALA A O 1
ATOM 1598 N N . THR A 1 208 ? 28.873 5.943 -10.044 1.00 50.31 208 THR A N 1
ATOM 1599 C CA . THR A 1 208 ? 28.029 5.540 -8.908 1.00 50.31 208 THR A CA 1
ATOM 1600 C C . THR A 1 208 ? 27.731 6.665 -7.905 1.00 50.31 208 THR A C 1
ATOM 1602 O O . THR A 1 208 ? 28.381 6.701 -6.862 1.00 50.31 208 THR A O 1
ATOM 1605 N N . ASP A 1 209 ? 26.745 7.537 -8.147 1.00 55.56 209 ASP A N 1
ATOM 1606 C CA . ASP A 1 209 ? 26.407 8.582 -7.156 1.00 55.56 209 ASP A CA 1
ATOM 1607 C C . ASP A 1 209 ? 24.918 8.868 -6.903 1.00 55.56 209 ASP A C 1
ATOM 1609 O O . ASP A 1 209 ? 24.605 9.495 -5.890 1.00 55.56 209 ASP A O 1
ATOM 1613 N N . THR A 1 210 ? 23.964 8.379 -7.709 1.00 63.94 210 THR A N 1
ATOM 1614 C CA . THR A 1 210 ? 22.541 8.670 -7.426 1.00 63.94 210 THR A CA 1
ATOM 1615 C C . THR A 1 210 ? 21.892 7.612 -6.527 1.00 63.94 210 THR A C 1
ATOM 1617 O O . THR A 1 210 ? 22.164 6.409 -6.620 1.00 63.94 210 THR A O 1
ATOM 1620 N N . ALA A 1 211 ? 21.016 8.055 -5.619 1.00 67.56 211 ALA A N 1
ATOM 1621 C CA . ALA A 1 211 ? 20.275 7.173 -4.713 1.00 67.56 211 ALA A CA 1
ATOM 1622 C C . ALA A 1 211 ? 19.376 6.184 -5.483 1.00 67.56 211 ALA A C 1
ATOM 1624 O O . ALA A 1 211 ? 19.266 5.019 -5.099 1.00 67.56 211 ALA A O 1
ATOM 1625 N N . SER A 1 212 ? 18.815 6.617 -6.613 1.00 60.06 212 SER A N 1
ATOM 1626 C CA . SER A 1 212 ? 17.943 5.812 -7.477 1.00 60.06 212 SER A CA 1
ATOM 1627 C C . SER A 1 212 ? 18.629 4.622 -8.117 1.00 60.06 212 SER A C 1
ATOM 1629 O O . SER A 1 212 ? 18.020 3.564 -8.218 1.00 60.06 212 SER A O 1
ATOM 1631 N N . GLN A 1 213 ? 19.896 4.750 -8.510 1.00 63.38 213 GLN A N 1
ATOM 1632 C CA . GLN A 1 213 ? 20.645 3.645 -9.114 1.00 63.38 213 GLN A CA 1
ATOM 1633 C C . GLN A 1 213 ? 20.932 2.545 -8.091 1.00 63.38 213 GLN A C 1
ATOM 1635 O O . GLN A 1 213 ? 20.694 1.369 -8.365 1.00 63.38 213 GLN A O 1
ATOM 1640 N N . LYS A 1 214 ? 21.362 2.917 -6.875 1.00 69.88 214 LYS A N 1
ATOM 1641 C CA . LYS A 1 214 ? 21.539 1.962 -5.762 1.00 69.88 214 LYS A CA 1
ATOM 1642 C C . LYS A 1 214 ? 20.232 1.234 -5.460 1.00 69.88 214 LYS A C 1
ATOM 1644 O O . LYS A 1 214 ? 20.218 0.019 -5.289 1.00 69.88 214 LYS A O 1
ATOM 1649 N N . ALA A 1 215 ? 19.134 1.979 -5.439 1.00 67.62 215 ALA A N 1
ATOM 1650 C CA . ALA A 1 215 ? 17.822 1.441 -5.145 1.00 67.62 215 ALA A CA 1
ATOM 1651 C C . ALA A 1 215 ? 17.305 0.527 -6.287 1.00 67.62 215 ALA A C 1
ATOM 1653 O O . ALA A 1 215 ? 16.765 -0.547 -6.019 1.00 67.62 215 ALA A O 1
ATOM 1654 N N . ALA A 1 216 ? 17.555 0.874 -7.555 1.00 66.75 216 ALA A N 1
ATOM 1655 C CA . ALA A 1 216 ? 17.231 0.041 -8.715 1.00 66.75 216 ALA A CA 1
ATOM 1656 C C . ALA A 1 216 ? 18.016 -1.283 -8.733 1.00 66.75 216 ALA A C 1
ATOM 1658 O O . ALA A 1 216 ? 17.428 -2.330 -9.000 1.00 66.75 216 ALA A O 1
ATOM 1659 N N . VAL A 1 217 ? 19.308 -1.273 -8.372 1.00 71.00 217 VAL A N 1
ATOM 1660 C CA . VAL A 1 217 ? 20.116 -2.499 -8.216 1.00 71.00 217 VAL A CA 1
ATOM 1661 C C . VAL A 1 217 ? 19.490 -3.457 -7.197 1.00 71.00 217 VAL A C 1
ATOM 1663 O O . VAL A 1 217 ? 19.427 -4.661 -7.449 1.00 71.00 217 VAL A O 1
ATOM 1666 N N . GLU A 1 218 ? 18.998 -2.951 -6.063 1.00 70.38 218 GLU A N 1
ATOM 1667 C CA . GLU A 1 218 ? 18.323 -3.794 -5.070 1.00 70.38 218 GLU A CA 1
ATOM 1668 C C . GLU A 1 218 ? 17.012 -4.383 -5.606 1.00 70.38 218 GLU A C 1
ATOM 1670 O O . GLU A 1 218 ? 16.774 -5.576 -5.433 1.00 70.38 218 GLU A O 1
ATOM 1675 N N . ALA A 1 219 ? 16.196 -3.624 -6.344 1.00 68.50 219 ALA A N 1
ATOM 1676 C CA . ALA A 1 219 ? 15.001 -4.208 -6.960 1.00 68.50 219 ALA A CA 1
ATOM 1677 C C . ALA A 1 219 ? 15.309 -5.240 -8.037 1.00 68.50 219 ALA A C 1
ATOM 1679 O O . ALA A 1 219 ? 14.569 -6.213 -8.146 1.00 68.50 219 ALA A O 1
ATOM 1680 N N . VAL A 1 220 ? 16.384 -5.079 -8.813 1.00 75.00 220 VAL A N 1
ATOM 1681 C CA . VAL A 1 220 ? 16.820 -6.125 -9.749 1.00 75.00 220 VAL A CA 1
ATOM 1682 C C . VAL A 1 220 ? 17.134 -7.406 -8.979 1.00 75.00 220 VAL A C 1
ATOM 1684 O O . VAL A 1 220 ? 16.677 -8.474 -9.375 1.00 75.00 220 VAL A O 1
ATOM 1687 N N . LYS A 1 221 ? 17.836 -7.319 -7.841 1.00 76.94 221 LYS A N 1
ATOM 1688 C CA . LYS A 1 221 ? 18.072 -8.487 -6.977 1.00 76.94 221 LYS A CA 1
ATOM 1689 C C . LYS A 1 221 ? 16.765 -9.091 -6.471 1.00 76.94 221 LYS A C 1
ATOM 1691 O O . LYS A 1 221 ? 16.627 -10.309 -6.511 1.00 76.94 221 LYS A O 1
ATOM 1696 N N . GLU A 1 222 ? 15.813 -8.277 -6.017 1.00 76.69 222 GLU A N 1
ATOM 1697 C CA . GLU A 1 222 ? 14.507 -8.775 -5.568 1.00 76.69 222 GLU A CA 1
ATOM 1698 C C . GLU A 1 222 ? 13.740 -9.462 -6.704 1.00 76.69 222 GLU A C 1
ATOM 1700 O O . GLU A 1 222 ? 13.296 -10.592 -6.542 1.00 76.69 222 GLU A O 1
ATOM 1705 N N . ILE A 1 223 ? 13.663 -8.857 -7.891 1.00 77.06 223 ILE A N 1
ATOM 1706 C CA . ILE A 1 223 ? 13.020 -9.462 -9.067 1.00 77.06 223 ILE A CA 1
ATOM 1707 C C . ILE A 1 223 ? 13.698 -10.776 -9.459 1.00 77.06 223 ILE A C 1
ATOM 1709 O O . ILE A 1 223 ? 13.011 -11.739 -9.793 1.00 77.06 223 ILE A O 1
ATOM 1713 N N . LEU A 1 224 ? 15.030 -10.846 -9.398 1.00 73.19 224 LEU A N 1
ATOM 1714 C CA . LEU A 1 224 ? 15.766 -12.081 -9.664 1.00 73.19 224 LEU A CA 1
ATOM 1715 C C . LEU A 1 224 ? 15.423 -13.185 -8.658 1.00 73.19 224 LEU A C 1
ATOM 1717 O O . LEU A 1 224 ? 15.310 -14.330 -9.072 1.00 73.19 224 LEU A O 1
ATOM 1721 N N . LYS A 1 225 ? 15.199 -12.865 -7.376 1.00 76.88 225 LYS A N 1
ATOM 1722 C CA . LYS A 1 225 ? 14.719 -13.852 -6.386 1.00 76.88 225 LYS A CA 1
ATOM 1723 C C . LYS A 1 225 ? 13.309 -14.356 -6.690 1.00 76.88 225 LYS A C 1
ATOM 1725 O O . LYS A 1 225 ? 12.944 -15.437 -6.239 1.00 76.88 225 LYS A O 1
ATOM 1730 N N . LEU A 1 226 ? 12.501 -13.562 -7.392 1.00 70.19 226 LEU A N 1
ATOM 1731 C CA . LEU A 1 226 ? 11.148 -13.957 -7.769 1.00 70.19 226 LEU A CA 1
ATOM 1732 C C . LEU A 1 226 ? 11.134 -14.931 -8.953 1.00 70.19 226 LEU A C 1
ATOM 1734 O O . LEU A 1 226 ? 10.100 -15.567 -9.155 1.00 70.19 226 LEU A O 1
ATOM 1738 N N . ASN A 1 227 ? 12.203 -15.003 -9.759 1.00 60.00 227 ASN A N 1
ATOM 1739 C CA . ASN A 1 227 ? 12.326 -15.808 -10.986 1.00 60.00 227 ASN A CA 1
ATOM 1740 C C . ASN A 1 227 ? 12.824 -17.227 -10.742 1.00 60.00 227 ASN A C 1
ATOM 1742 O O . ASN A 1 227 ? 12.238 -18.111 -11.405 1.00 60.00 227 ASN A O 1
#

pLDDT: mean 90.17, std 10.42, range [42.91, 98.19]

Organism: NCBI:txid1314674

Radius of gyration: 18.6 Å; Cα contacts (8 Å, |Δi|>4): 298; chains: 1; bounding box: 53×32×51 Å

Sequence (227 aa):
MTDQLCNILQTYLQSSLSAVDAAKQLRDTVEADEAVEDAAYALFNLVADQVRALTPDASQHEHLVSLLVALKSAETSARDWSELVPLGMVIRELWNISGPEKEDWPAINAFAARLAAGRVLDLDTFGIWTMRAALEGNTETTDREVAAALQWIRYAGSHMKKLSMEGTEATTATKGGPRWSGQGGYNKERWAFWSQRLTEVAAEGSATDTASQKAAVEAVKEILKLN

InterPro domains:
  IPR022085 Oxopyrrolidines biosynthesis cluster protein G [PF12311] (51-198)
  IPR053204 Oxopyrrolidines Biosynthesis-associated Protein [PTHR38797] (4-223)

Solvent-accessible surface area (backbone atoms only — not comparable to full-atom values): 12131 Å² total; per-residue (Å²): 108,70,71,56,52,49,52,49,52,52,41,32,76,70,67,75,40,52,41,59,58,39,25,49,54,47,48,57,58,25,69,70,41,94,54,38,66,63,40,46,42,52,50,41,47,51,53,50,56,52,42,49,74,39,60,55,83,43,69,63,50,58,53,56,49,46,27,50,49,37,38,34,65,55,89,81,63,97,63,87,39,66,74,43,65,57,47,58,53,47,52,55,50,51,52,70,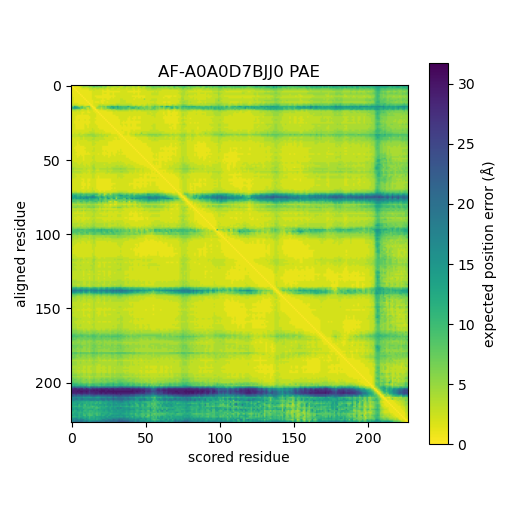70,46,39,64,89,35,89,36,30,29,14,48,32,27,44,49,18,40,32,35,51,68,65,68,43,95,40,67,67,54,51,51,50,39,42,29,58,36,63,14,50,85,64,88,62,50,57,48,30,42,49,22,31,41,25,28,47,74,53,15,30,72,53,55,48,49,42,12,72,74,47,46,80,61,43,87,89,39,49,62,30,83,69,44,89,68,79,29,37,40,28,56,68,57,52,50,48,48,56,50,44,39,45,47,57,29,60,77,46,89,67,90,75,58,71,43,31,61,51,26,46,51,40,45,53,54,54,57,74,73,107